Protein AF-A0A0F8ZSX1-F1 (afdb_monomer_lite)

Organism: NCBI:txid412755

pLDDT: mean 75.76, std 18.88, range [29.61, 97.62]

Foldseek 3Di:
DAFLVRADEDLVQCVVQVVVQQVAAFEFAPCVCVVPVDCLRRFWGWDDWDAAPVGDIDTDIDGDPPRPVNVVVVVCQVVQQQLWFKAFDFAQPDDDVRYRHHTNGRYIYTYSDHRHPVRRNVDHDDDPVLVVVVVVDRVPDDDPVVNVVSVVVVPDDDDDDDDDDDDDDDDDDPDDPVVVPPDDVVVVVVPPCVVVVVVVVVVVVVVVVVVVVVVVVVVVVVVVVVVVVVVVVVVVVVVVVVVVVVVVVVVVVVVPPDPPVQVVLQQFALADDDPFDRDTLVVLLVVLVVCCVVVLDHPVLSVVSNVCSSVSNQNVVPDPSSVSSRVSVVVVD

Secondary structure (DSSP, 8-state):
---TTS-EE-HHHHHHHHHHHHHH-EEEETTHHHHT--GGGEEEEEEEEEE-TTS-EEEEEEE-TT-HHHHHHHHHHHTT-TT-EEEEEEEEEEEETTEEEEEEEEEEEEESS-SSGGGTT---PPPHHHHHHHHHHHSS---HHHHHHHHHTTS---------------------GGGS-S--HHHHHHT--HHHHHHHHHHHHHHHHHHHHHHHHHHHHHHHHHHHHHHHHHHHHHHHHHHHHHHHHHHHHHHS----HHHHHHTS-S--STT-----HHHHHHHHHHHHHTTSS-HHHHHHHHHHHHTT-TTTS-SHHHHHHHHHHHHH-

Structure (mmCIF, N/CA/C/O backbone):
data_AF-A0A0F8ZSX1-F1
#
_entry.id   AF-A0A0F8ZSX1-F1
#
loop_
_atom_site.group_PDB
_atom_site.id
_atom_site.type_symbol
_atom_site.label_atom_id
_atom_site.label_alt_id
_atom_site.label_comp_id
_atom_site.label_asym_id
_atom_site.label_entity_id
_atom_site.label_seq_id
_atom_site.pdbx_PDB_ins_code
_atom_site.Cartn_x
_atom_site.Cartn_y
_atom_site.Cartn_z
_atom_site.occupancy
_atom_site.B_iso_or_equiv
_atom_site.auth_seq_id
_atom_site.auth_comp_id
_atom_site.auth_asym_id
_atom_site.auth_atom_id
_atom_site.pdbx_PDB_model_num
ATOM 1 N N . ILE A 1 1 ? 5.923 -12.464 16.507 1.00 54.94 1 ILE A N 1
ATOM 2 C CA . ILE A 1 1 ? 4.747 -13.327 16.721 1.00 54.94 1 ILE A CA 1
ATOM 3 C C . ILE A 1 1 ? 4.716 -14.250 15.523 1.00 54.94 1 ILE A C 1
ATOM 5 O O . ILE A 1 1 ? 4.782 -13.745 14.407 1.00 54.94 1 ILE A O 1
ATOM 9 N N . GLU A 1 2 ? 4.800 -15.544 15.792 1.00 63.72 2 GLU A N 1
ATOM 10 C CA . GLU A 1 2 ? 4.794 -16.618 14.798 1.00 63.72 2 GLU A CA 1
ATOM 11 C C . GLU A 1 2 ? 3.359 -16.799 14.289 1.00 63.72 2 GLU A C 1
ATOM 13 O O . GLU A 1 2 ? 2.412 -16.604 15.056 1.00 63.72 2 GLU A O 1
ATOM 18 N N . ASP A 1 3 ? 3.183 -17.067 13.000 1.00 72.38 3 ASP A N 1
ATOM 19 C CA . ASP A 1 3 ? 1.866 -17.360 12.442 1.00 72.38 3 ASP A CA 1
ATOM 20 C C . ASP A 1 3 ? 1.468 -18.830 12.672 1.00 72.38 3 ASP A C 1
ATOM 22 O O . ASP A 1 3 ? 2.234 -19.637 13.201 1.00 72.38 3 ASP A O 1
ATOM 26 N N . GLN A 1 4 ? 0.240 -19.182 12.293 1.00 71.25 4 GLN A N 1
ATOM 27 C CA . GLN A 1 4 ? -0.293 -20.542 12.413 1.00 71.25 4 GLN A CA 1
ATOM 28 C C . GLN A 1 4 ? 0.496 -21.594 11.609 1.00 71.25 4 GLN A C 1
ATOM 30 O O . GLN A 1 4 ? 0.332 -22.786 11.868 1.00 71.25 4 GLN A O 1
ATOM 35 N N . ASP A 1 5 ? 1.355 -21.178 10.671 1.00 73.81 5 ASP A N 1
ATOM 36 C CA . ASP A 1 5 ? 2.202 -22.057 9.858 1.00 73.81 5 ASP A CA 1
ATOM 37 C C . ASP A 1 5 ? 3.634 -22.181 10.420 1.00 73.81 5 ASP A C 1
ATOM 39 O O . ASP A 1 5 ? 4.490 -22.838 9.818 1.00 73.81 5 ASP A O 1
ATOM 43 N N . GLY A 1 6 ? 3.909 -21.579 11.583 1.00 76.62 6 GLY A N 1
ATOM 44 C CA . GLY A 1 6 ? 5.239 -21.567 12.186 1.00 76.62 6 GLY A CA 1
ATOM 45 C C . GLY A 1 6 ? 6.197 -20.568 11.526 1.00 76.62 6 GLY A C 1
ATOM 46 O O . GLY A 1 6 ? 7.418 -20.715 11.599 1.00 76.62 6 GLY A O 1
ATOM 47 N N . GLU A 1 7 ? 5.671 -19.585 10.790 1.00 79.56 7 GLU A N 1
ATOM 48 C CA . GLU A 1 7 ? 6.455 -18.618 10.031 1.00 79.56 7 GLU A CA 1
ATOM 49 C C . GLU A 1 7 ? 6.464 -17.247 10.720 1.00 79.56 7 GLU A C 1
ATOM 51 O O . GLU A 1 7 ? 5.520 -16.819 11.382 1.00 79.56 7 GLU A O 1
ATOM 56 N N . THR A 1 8 ? 7.564 -16.510 10.565 1.00 81.19 8 THR A N 1
ATOM 57 C CA . THR A 1 8 ? 7.658 -15.114 11.008 1.00 81.19 8 THR A CA 1
ATOM 58 C C . THR A 1 8 ? 8.059 -14.227 9.840 1.00 81.19 8 THR A C 1
ATOM 60 O O . THR A 1 8 ? 9.121 -14.408 9.235 1.00 81.19 8 THR A O 1
ATOM 63 N N . VAL A 1 9 ? 7.235 -13.222 9.541 1.00 82.00 9 VAL A N 1
ATOM 64 C CA . VAL A 1 9 ? 7.600 -12.163 8.594 1.00 82.00 9 VAL A CA 1
ATOM 65 C C . VAL A 1 9 ? 8.554 -11.187 9.271 1.00 82.00 9 VAL A C 1
ATOM 67 O O . VAL A 1 9 ? 8.216 -10.581 10.288 1.00 82.00 9 VAL A O 1
ATOM 70 N N . ASP A 1 10 ? 9.753 -11.018 8.709 1.00 85.12 10 ASP A N 1
ATOM 71 C CA . ASP A 1 10 ? 10.675 -9.992 9.189 1.00 85.12 10 ASP A CA 1
ATOM 72 C C . ASP A 1 10 ? 10.071 -8.606 8.905 1.00 85.12 10 ASP A C 1
ATOM 74 O O . ASP A 1 10 ? 9.714 -8.290 7.771 1.00 85.12 10 ASP A O 1
ATOM 78 N N . MET A 1 11 ? 10.015 -7.738 9.917 1.00 85.44 11 MET A N 1
ATOM 79 C CA . MET A 1 11 ? 9.499 -6.368 9.777 1.00 85.44 11 MET A CA 1
ATOM 80 C C . MET A 1 11 ? 10.200 -5.587 8.657 1.00 85.44 11 MET A C 1
ATOM 82 O O . MET A 1 11 ? 9.542 -4.954 7.839 1.00 85.44 11 MET A O 1
ATOM 86 N N . ALA A 1 12 ? 11.520 -5.740 8.530 1.00 87.12 12 ALA A N 1
ATOM 87 C CA . ALA A 1 12 ? 12.298 -5.134 7.450 1.00 87.12 12 ALA A CA 1
ATOM 88 C C . ALA A 1 12 ? 11.885 -5.616 6.041 1.00 87.12 12 ALA A C 1
ATOM 90 O O . ALA A 1 12 ? 12.222 -4.976 5.044 1.00 87.12 12 ALA A O 1
ATOM 91 N N . ALA A 1 13 ? 11.211 -6.767 5.925 1.00 88.75 13 ALA A N 1
ATOM 92 C CA . ALA A 1 13 ? 10.631 -7.229 4.667 1.00 88.75 13 ALA A CA 1
ATOM 93 C C . ALA A 1 13 ? 9.350 -6.454 4.331 1.00 88.75 13 ALA A C 1
ATOM 95 O O . ALA A 1 13 ? 9.167 -6.089 3.171 1.00 88.75 13 ALA A O 1
ATOM 96 N N . LEU A 1 14 ? 8.510 -6.172 5.335 1.00 90.06 14 LEU A N 1
ATOM 97 C CA . LEU A 1 14 ? 7.298 -5.362 5.185 1.00 90.06 14 LEU A CA 1
ATOM 98 C C . LEU A 1 14 ? 7.629 -3.891 4.940 1.00 90.06 14 LEU A C 1
ATOM 100 O O . LEU A 1 14 ? 7.052 -3.302 4.035 1.00 90.06 14 LEU A O 1
ATOM 104 N N . GLU A 1 15 ? 8.602 -3.324 5.656 1.00 91.31 15 GLU A N 1
ATOM 105 C CA . GLU A 1 15 ? 9.082 -1.949 5.438 1.00 91.31 15 GLU A CA 1
ATOM 106 C C . GLU A 1 15 ? 9.495 -1.718 3.984 1.00 91.31 15 GLU A C 1
ATOM 108 O O . GLU A 1 15 ? 9.077 -0.753 3.354 1.00 91.31 15 GLU A O 1
ATOM 113 N N . LYS A 1 16 ? 10.256 -2.653 3.404 1.00 92.50 16 LYS A N 1
ATOM 114 C CA . LYS A 1 16 ? 10.689 -2.572 2.000 1.00 92.50 16 LYS A CA 1
ATOM 115 C C . LYS A 1 16 ? 9.552 -2.745 0.996 1.00 92.50 16 LYS A C 1
ATOM 117 O O . LYS A 1 16 ? 9.717 -2.359 -0.156 1.00 92.50 16 LYS A O 1
ATOM 122 N N . ALA A 1 17 ? 8.452 -3.375 1.400 1.00 92.81 17 ALA A N 1
ATOM 123 C CA . ALA A 1 17 ? 7.283 -3.598 0.558 1.00 92.81 17 ALA A CA 1
ATOM 124 C C . ALA A 1 17 ? 6.182 -2.544 0.776 1.00 92.81 17 ALA A C 1
ATOM 126 O O . ALA A 1 17 ? 5.229 -2.512 0.001 1.00 92.81 17 ALA A O 1
ATOM 127 N N . ALA A 1 18 ? 6.309 -1.680 1.790 1.00 93.81 18 ALA A N 1
ATOM 128 C CA . ALA A 1 18 ? 5.275 -0.733 2.194 1.00 93.81 18 ALA A CA 1
ATOM 129 C C . ALA A 1 18 ? 4.915 0.256 1.077 1.00 93.81 18 ALA A C 1
ATOM 131 O O . ALA A 1 18 ? 3.734 0.454 0.813 1.00 93.81 18 ALA A O 1
ATOM 132 N N . ASP A 1 19 ? 5.906 0.802 0.365 1.00 93.25 19 ASP A N 1
ATOM 133 C CA . ASP A 1 19 ? 5.665 1.732 -0.750 1.00 93.25 19 ASP A CA 1
ATOM 134 C C . ASP A 1 19 ? 4.862 1.080 -1.883 1.00 93.25 19 ASP A C 1
ATOM 136 O O . ASP A 1 19 ? 3.979 1.699 -2.481 1.00 93.25 19 ASP A O 1
ATOM 140 N N . TYR A 1 20 ? 5.142 -0.194 -2.170 1.00 94.44 20 TYR A N 1
ATOM 141 C CA . TYR A 1 20 ? 4.389 -0.955 -3.163 1.00 94.44 20 TYR A CA 1
ATOM 142 C C . TYR A 1 20 ? 2.957 -1.205 -2.684 1.00 94.44 20 TYR A C 1
ATOM 144 O O . TYR A 1 20 ? 2.010 -0.939 -3.420 1.00 94.44 20 TYR A O 1
ATOM 152 N N . TYR A 1 21 ? 2.795 -1.641 -1.434 1.00 96.75 21 TYR A N 1
ATOM 153 C CA . TYR A 1 21 ? 1.486 -1.867 -0.830 1.00 96.75 21 TYR A CA 1
ATOM 154 C C . TYR A 1 21 ? 0.629 -0.593 -0.794 1.00 96.75 21 TYR A C 1
ATOM 156 O O . TYR A 1 21 ? -0.545 -0.633 -1.137 1.00 96.75 21 TYR A O 1
ATOM 164 N N . LEU A 1 22 ? 1.206 0.558 -0.448 1.00 95.44 22 LEU A N 1
ATOM 165 C CA . LEU A 1 22 ? 0.487 1.834 -0.421 1.00 95.44 22 LEU A CA 1
ATOM 166 C C . LEU A 1 22 ? 0.059 2.319 -1.811 1.00 95.44 22 LEU A C 1
ATOM 168 O O . LEU A 1 22 ? -0.922 3.046 -1.922 1.00 95.44 22 LEU A O 1
ATOM 172 N N . SER A 1 23 ? 0.785 1.940 -2.866 1.00 94.06 23 SER A N 1
ATOM 173 C CA . SER A 1 23 ? 0.503 2.386 -4.237 1.00 94.06 23 SER A CA 1
ATOM 174 C C . SER A 1 23 ? -0.335 1.406 -5.062 1.00 94.06 23 SER A C 1
ATOM 176 O O . SER A 1 23 ? -0.984 1.830 -6.014 1.00 94.06 23 SER A O 1
ATOM 178 N N . HIS A 1 24 ? -0.314 0.114 -4.729 1.00 95.00 24 HIS A N 1
ATOM 179 C CA . HIS A 1 24 ? -0.956 -0.949 -5.517 1.00 95.00 24 HIS A CA 1
ATOM 180 C C . HIS A 1 24 ? -1.826 -1.894 -4.685 1.00 95.00 24 HIS A C 1
ATOM 182 O O . HIS A 1 24 ? -2.532 -2.728 -5.252 1.00 95.00 24 HIS A O 1
ATOM 188 N N . GLY A 1 25 ? -1.730 -1.821 -3.360 1.00 95.75 25 GLY A N 1
ATOM 189 C CA . GLY A 1 25 ? -2.389 -2.750 -2.463 1.00 95.75 25 GLY A CA 1
ATOM 190 C C . GLY A 1 25 ? -3.812 -2.351 -2.107 1.00 95.75 25 GLY A C 1
ATOM 191 O O . GLY A 1 25 ? -4.263 -1.236 -2.360 1.00 95.75 25 GLY A O 1
ATOM 192 N N . ILE A 1 26 ? -4.526 -3.292 -1.494 1.00 97.31 26 ILE A N 1
ATOM 193 C CA . ILE A 1 26 ? -5.943 -3.143 -1.148 1.00 97.31 26 ILE A CA 1
ATOM 194 C C . ILE A 1 26 ? -6.267 -3.666 0.251 1.00 97.31 26 ILE A C 1
ATOM 196 O O . ILE A 1 26 ? -5.550 -4.493 0.820 1.00 97.31 26 ILE A O 1
ATOM 200 N N . LEU A 1 27 ? -7.406 -3.223 0.783 1.00 97.38 27 LEU A N 1
ATOM 201 C CA . LEU A 1 27 ? -8.056 -3.863 1.921 1.00 97.38 27 LEU A CA 1
ATOM 202 C C . LEU A 1 27 ? -9.082 -4.875 1.420 1.00 97.38 27 LEU A C 1
ATOM 204 O O . LEU A 1 27 ? -9.972 -4.537 0.631 1.00 97.38 27 LEU A O 1
ATOM 208 N N . SER A 1 28 ? -8.986 -6.113 1.899 1.00 97.25 28 SER A N 1
ATOM 209 C CA . SER A 1 28 ? -9.862 -7.202 1.470 1.00 97.25 28 SER A CA 1
ATOM 210 C C . SER A 1 28 ? -10.667 -7.810 2.621 1.00 97.25 28 SER A C 1
ATOM 212 O O . SER A 1 28 ? -10.325 -7.686 3.796 1.00 97.25 28 SER A O 1
ATOM 214 N N . TRP A 1 29 ? -11.781 -8.460 2.293 1.00 96.19 29 TRP A N 1
ATOM 215 C CA . TRP A 1 29 ? -12.504 -9.334 3.209 1.00 96.19 29 TRP A CA 1
ATOM 216 C C . TRP A 1 29 ? -12.016 -10.772 3.023 1.00 96.19 29 TRP A C 1
ATOM 218 O O . TRP A 1 29 ? -12.231 -11.373 1.967 1.00 96.19 29 TRP A O 1
ATOM 228 N N . ASP A 1 30 ? -11.373 -11.318 4.058 1.00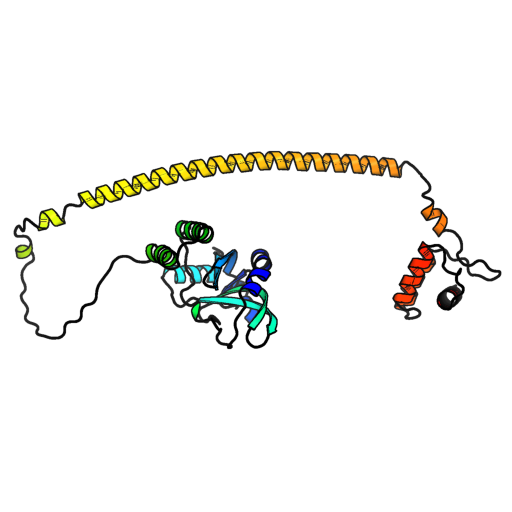 94.38 30 ASP A N 1
ATOM 229 C CA . ASP A 1 30 ? -10.987 -12.735 4.157 1.00 94.38 30 ASP A CA 1
ATOM 230 C C . ASP A 1 30 ? -10.197 -13.286 2.949 1.00 94.38 30 ASP A C 1
ATOM 232 O O . ASP A 1 30 ? -10.362 -14.445 2.565 1.00 94.38 30 ASP A O 1
ATOM 236 N N . HIS A 1 31 ? -9.379 -12.443 2.300 1.00 94.62 31 HIS A N 1
ATOM 237 C CA . HIS A 1 31 ? -8.610 -12.774 1.085 1.00 94.62 31 HIS A CA 1
ATOM 238 C C . HIS A 1 31 ? -9.463 -13.322 -0.076 1.00 94.62 31 HIS A C 1
ATOM 240 O O . HIS A 1 31 ? -8.942 -13.901 -1.034 1.00 94.62 31 HIS A O 1
ATOM 246 N N . LYS A 1 32 ? -10.796 -13.175 -0.016 1.00 93.25 32 LYS A N 1
ATOM 247 C CA . LYS A 1 32 ? -11.717 -13.864 -0.932 1.00 93.25 32 LYS A CA 1
ATOM 248 C C . LYS A 1 32 ? -11.473 -13.464 -2.375 1.00 93.25 32 LYS A C 1
ATOM 250 O O . LYS A 1 32 ? -11.401 -14.336 -3.228 1.00 93.25 32 LYS A O 1
ATOM 255 N N . HIS A 1 33 ? -11.186 -12.192 -2.633 1.00 92.19 33 HIS A N 1
ATOM 256 C CA . HIS A 1 33 ? -10.893 -11.725 -3.986 1.00 92.19 33 HIS A CA 1
ATOM 257 C C . HIS A 1 33 ? -9.773 -12.525 -4.684 1.00 92.19 33 HIS A C 1
ATOM 259 O O . HIS A 1 33 ? -9.804 -12.640 -5.902 1.00 92.19 33 HIS A O 1
ATOM 265 N N . LYS A 1 34 ? -8.837 -13.143 -3.944 1.00 90.69 34 LYS A N 1
ATOM 266 C CA . LYS A 1 34 ? -7.840 -14.070 -4.507 1.00 90.69 34 LYS A CA 1
ATOM 267 C C . LYS A 1 34 ? -8.298 -15.524 -4.526 1.00 90.69 34 LYS A C 1
ATOM 269 O O . LYS A 1 34 ? -7.984 -16.248 -5.463 1.00 90.69 34 LYS A O 1
ATOM 274 N N . GLN A 1 35 ? -9.027 -15.969 -3.502 1.00 88.62 35 GLN A N 1
ATOM 275 C CA . GLN A 1 35 ? -9.465 -17.365 -3.375 1.00 88.62 35 GLN A CA 1
ATOM 276 C C . GLN A 1 35 ? -10.543 -17.753 -4.393 1.00 88.62 35 GLN A C 1
ATOM 278 O O . GLN A 1 35 ? -10.534 -18.871 -4.901 1.00 88.62 35 GLN A O 1
ATOM 283 N N . ASN A 1 36 ? -11.494 -16.858 -4.662 1.00 93.12 36 ASN A N 1
ATOM 284 C CA . ASN A 1 36 ? -12.640 -17.124 -5.532 1.00 93.12 36 ASN A CA 1
ATOM 285 C C . ASN A 1 36 ? -12.852 -16.050 -6.611 1.00 93.12 36 ASN A C 1
ATOM 287 O O . ASN A 1 36 ? -13.906 -16.041 -7.243 1.00 93.12 36 ASN A O 1
ATOM 291 N N . ASN A 1 37 ? -11.862 -15.176 -6.839 1.00 91.00 37 ASN A N 1
ATOM 292 C CA . ASN A 1 37 ? -11.927 -14.090 -7.822 1.00 91.00 37 ASN A CA 1
ATOM 293 C C . ASN A 1 37 ? -13.152 -13.173 -7.629 1.00 91.00 37 ASN A C 1
ATOM 295 O O . ASN A 1 37 ? -13.777 -12.742 -8.595 1.00 91.00 37 ASN A O 1
ATOM 299 N N . ASP A 1 38 ? -13.526 -12.931 -6.370 1.00 93.06 38 ASP A N 1
ATOM 300 C CA . ASP A 1 38 ? -14.683 -12.128 -5.971 1.00 93.06 38 ASP A CA 1
ATOM 301 C C . ASP A 1 38 ? -14.281 -10.660 -5.733 1.00 93.06 38 ASP A C 1
ATOM 303 O O . ASP A 1 38 ? -13.770 -10.331 -4.653 1.00 93.06 38 ASP A O 1
ATOM 307 N N . PRO A 1 39 ? -14.512 -9.757 -6.705 1.00 93.12 39 PRO A N 1
ATOM 308 C CA . PRO A 1 39 ? -14.107 -8.360 -6.593 1.00 93.12 39 PRO A CA 1
ATOM 309 C C . PRO A 1 39 ? -14.877 -7.604 -5.506 1.00 93.12 39 PRO A C 1
ATOM 311 O O . PRO A 1 39 ? -14.371 -6.615 -4.985 1.00 93.12 39 PRO A O 1
ATOM 314 N N . GLU A 1 40 ? -16.064 -8.064 -5.092 1.00 94.94 40 GLU A N 1
ATOM 315 C CA . GLU A 1 40 ? -16.808 -7.412 -4.007 1.00 94.94 40 GLU A CA 1
ATOM 316 C C . GLU A 1 40 ? -16.101 -7.571 -2.658 1.00 94.94 40 GLU A C 1
ATOM 318 O O . GLU A 1 40 ? -16.364 -6.825 -1.716 1.00 94.94 40 GLU A O 1
ATOM 323 N N . SER A 1 41 ? -15.206 -8.553 -2.543 1.00 96.81 41 SER A N 1
ATOM 324 C CA . SER A 1 41 ? -14.366 -8.736 -1.362 1.00 96.81 41 SER A CA 1
ATOM 325 C C . SER A 1 41 ? -13.198 -7.752 -1.296 1.00 96.81 41 SER A C 1
ATOM 327 O O . SER A 1 41 ? -12.459 -7.783 -0.318 1.00 96.81 41 SER A O 1
ATOM 329 N N . ILE A 1 42 ? -13.030 -6.873 -2.285 1.00 97.44 42 ILE A N 1
ATOM 330 C CA . ILE A 1 42 ? -12.169 -5.694 -2.185 1.00 97.44 42 ILE A CA 1
ATOM 331 C C . ILE A 1 42 ? -12.999 -4.595 -1.520 1.00 97.44 42 ILE A C 1
ATOM 333 O O . ILE A 1 42 ? -13.941 -4.058 -2.105 1.00 97.44 42 ILE A O 1
ATOM 337 N N . ILE A 1 43 ? -12.698 -4.310 -0.257 1.00 97.62 43 ILE A N 1
ATOM 338 C CA . ILE A 1 43 ? -13.556 -3.499 0.616 1.00 97.62 43 ILE A CA 1
ATOM 339 C C . ILE A 1 43 ? -13.001 -2.102 0.884 1.00 97.62 43 ILE A C 1
ATOM 341 O O . ILE A 1 43 ? -13.706 -1.289 1.479 1.00 97.62 43 ILE A O 1
ATOM 345 N N . GLY A 1 44 ? -11.776 -1.810 0.450 1.00 97.06 44 GLY A N 1
ATOM 346 C CA . GLY A 1 44 ? -11.151 -0.513 0.657 1.00 97.06 44 GLY A CA 1
ATOM 347 C C . GLY A 1 44 ? -9.707 -0.453 0.179 1.00 97.06 44 GLY A C 1
ATOM 348 O O . GLY A 1 44 ? -9.209 -1.389 -0.447 1.00 97.06 44 GLY A O 1
ATOM 349 N N . GLU A 1 45 ? -9.025 0.630 0.534 1.00 96.06 45 GLU A N 1
ATOM 350 C CA . GLU A 1 45 ? -7.633 0.881 0.152 1.00 96.06 45 GLU A CA 1
ATOM 351 C C . GLU A 1 45 ? -6.813 1.360 1.358 1.00 96.06 45 GLU A C 1
ATOM 353 O O . GLU A 1 45 ? -7.347 2.031 2.257 1.00 96.06 45 GLU A O 1
ATOM 358 N N . PRO A 1 46 ? -5.514 1.021 1.406 1.00 95.62 46 PRO A N 1
ATOM 359 C CA . PRO A 1 46 ? -4.615 1.560 2.409 1.00 95.62 46 PRO A CA 1
ATOM 360 C C . PRO A 1 46 ? -4.353 3.052 2.167 1.00 95.62 46 PRO A C 1
ATOM 362 O O . PRO A 1 46 ? -4.358 3.544 1.045 1.00 95.62 46 PRO A O 1
ATOM 365 N N . LEU A 1 47 ? -4.113 3.778 3.252 1.00 90.62 47 LEU A N 1
ATOM 366 C CA . LEU A 1 47 ? -3.739 5.194 3.255 1.00 90.62 47 LEU A CA 1
ATOM 367 C C . LEU A 1 47 ? -2.345 5.399 3.829 1.00 90.62 47 LEU A C 1
ATOM 369 O O . LEU A 1 47 ? -1.618 6.281 3.386 1.00 90.62 47 LEU A O 1
ATOM 373 N N . GLU A 1 48 ? -1.995 4.625 4.854 1.00 88.94 48 GLU A N 1
ATOM 374 C CA . GLU A 1 48 ? -0.746 4.799 5.581 1.00 88.94 48 GLU A CA 1
ATOM 375 C C . GLU A 1 48 ? -0.322 3.480 6.224 1.00 88.94 48 GLU A C 1
ATOM 377 O O . GLU A 1 48 ? -1.159 2.716 6.715 1.00 88.94 48 GLU A O 1
ATOM 382 N N . VAL A 1 49 ? 0.985 3.232 6.242 1.00 89.62 49 VAL A N 1
ATOM 383 C CA . VAL A 1 49 ? 1.600 2.142 6.996 1.00 89.62 49 VAL A CA 1
ATOM 384 C C . VAL A 1 49 ? 2.599 2.739 7.966 1.00 89.62 49 VAL A C 1
ATOM 386 O O . VAL A 1 49 ? 3.417 3.575 7.591 1.00 89.62 49 VAL A O 1
ATOM 389 N N . LYS A 1 50 ? 2.555 2.265 9.207 1.00 87.12 50 LYS A N 1
ATOM 390 C CA . LYS A 1 50 ? 3.482 2.661 10.253 1.00 87.12 50 LYS A CA 1
ATOM 391 C C . LYS A 1 50 ? 4.074 1.441 10.936 1.00 87.12 50 LYS A C 1
ATOM 393 O O . LYS A 1 50 ? 3.363 0.498 11.276 1.00 87.12 50 LYS A O 1
ATOM 398 N N . PHE A 1 51 ? 5.373 1.502 11.176 1.00 85.88 51 PHE A N 1
ATOM 399 C CA . PHE A 1 51 ? 6.112 0.514 11.947 1.00 85.88 51 PHE A CA 1
ATOM 400 C C . PHE A 1 51 ? 6.427 1.115 13.313 1.00 85.88 51 PHE A C 1
ATOM 402 O O . PHE A 1 51 ? 6.807 2.282 13.404 1.00 85.88 51 PHE A O 1
ATOM 409 N N . THR A 1 52 ? 6.184 0.356 14.373 1.00 79.69 52 THR A N 1
ATOM 410 C CA . THR A 1 52 ? 6.361 0.807 15.757 1.00 79.69 52 THR A CA 1
ATOM 411 C C . THR A 1 52 ? 7.559 0.119 16.405 1.00 79.69 52 THR A C 1
ATOM 413 O O . THR A 1 52 ? 7.940 -0.990 16.022 1.00 79.69 52 THR A O 1
ATOM 416 N N . ASP A 1 53 ? 8.126 0.752 17.433 1.00 75.31 53 ASP A N 1
ATOM 417 C CA . ASP A 1 53 ? 9.308 0.244 18.144 1.00 75.31 53 ASP A CA 1
ATOM 418 C C . ASP A 1 53 ? 9.071 -1.126 18.806 1.00 75.31 53 ASP A C 1
ATOM 420 O O . ASP A 1 53 ? 9.987 -1.942 18.926 1.00 75.31 53 ASP A O 1
ATOM 424 N N . ASP A 1 54 ? 7.821 -1.431 19.172 1.00 77.69 54 ASP A N 1
ATOM 425 C CA . ASP A 1 54 ? 7.392 -2.727 19.713 1.00 77.69 54 ASP A CA 1
ATOM 426 C C . ASP A 1 54 ? 7.171 -3.803 18.634 1.00 77.69 54 ASP A C 1
ATOM 428 O O . ASP A 1 54 ? 6.569 -4.848 18.888 1.00 77.69 54 ASP A O 1
ATOM 432 N N . LYS A 1 55 ? 7.703 -3.576 17.429 1.00 79.62 55 LYS A N 1
ATOM 433 C CA . LYS A 1 55 ? 7.639 -4.482 16.281 1.00 79.62 55 LYS A CA 1
ATOM 434 C C . LYS A 1 55 ? 6.210 -4.793 15.824 1.00 79.62 55 LYS A C 1
ATOM 436 O O . LYS A 1 55 ? 5.949 -5.901 15.345 1.00 79.62 55 LYS A O 1
ATOM 441 N N . LYS A 1 56 ? 5.301 -3.818 15.899 1.00 81.88 56 LYS A N 1
ATOM 442 C CA . LYS A 1 56 ? 3.984 -3.902 15.254 1.00 81.88 56 LYS A CA 1
ATOM 443 C C . LYS A 1 56 ? 3.972 -3.146 13.931 1.00 81.88 56 LYS A C 1
ATOM 445 O O . LYS A 1 56 ? 4.751 -2.228 13.679 1.00 81.88 56 LYS A O 1
ATOM 450 N N . THR A 1 57 ? 3.067 -3.568 13.062 1.00 87.50 57 THR A N 1
ATOM 451 C CA . THR A 1 57 ? 2.774 -2.896 11.800 1.00 87.50 57 THR A CA 1
ATOM 452 C C . THR A 1 57 ? 1.334 -2.430 11.860 1.00 87.50 57 THR A C 1
ATOM 454 O O . THR A 1 57 ? 0.421 -3.236 12.019 1.00 87.50 57 THR A O 1
ATOM 457 N N . LEU A 1 58 ? 1.142 -1.121 11.777 1.00 88.31 58 LEU A N 1
ATOM 458 C CA . LEU A 1 58 ? -0.160 -0.479 11.790 1.00 88.31 58 LEU A CA 1
ATOM 459 C C . LEU A 1 58 ? -0.498 -0.058 10.367 1.00 88.31 58 LEU A C 1
ATOM 461 O O . LEU A 1 58 ? 0.303 0.597 9.702 1.00 88.31 58 LEU A O 1
ATOM 465 N N . VAL A 1 59 ? -1.691 -0.423 9.914 1.00 90.88 59 VAL A N 1
ATOM 466 C CA . VAL A 1 59 ? -2.198 -0.050 8.595 1.00 90.88 59 VAL A CA 1
ATOM 467 C C . VAL A 1 59 ? -3.452 0.770 8.790 1.00 90.88 59 VAL A C 1
ATOM 469 O O . VAL A 1 59 ? -4.436 0.298 9.356 1.00 90.88 59 VAL A O 1
ATOM 472 N N . LYS A 1 60 ? -3.421 2.002 8.297 1.00 89.19 60 LYS A N 1
ATOM 473 C CA . LYS A 1 60 ? -4.610 2.825 8.153 1.00 89.19 60 LYS A CA 1
ATOM 474 C C . LYS A 1 60 ? -5.120 2.676 6.736 1.00 89.19 60 LYS A C 1
ATOM 476 O O . LYS A 1 60 ? -4.345 2.721 5.786 1.00 89.19 60 LYS A O 1
ATOM 481 N N . GLY A 1 61 ? -6.430 2.579 6.594 1.00 91.81 61 GLY A N 1
ATOM 482 C CA . GLY A 1 61 ? -7.084 2.648 5.301 1.00 91.81 61 GLY A CA 1
ATOM 483 C C . GLY A 1 61 ? -8.495 3.187 5.427 1.00 91.81 61 GLY A C 1
ATOM 484 O O . GLY A 1 61 ? -8.935 3.580 6.510 1.00 91.81 61 GLY A O 1
ATOM 485 N N . TRP A 1 62 ? -9.190 3.218 4.303 1.00 92.44 62 TRP A N 1
ATOM 486 C CA . TRP A 1 62 ? -10.588 3.613 4.223 1.00 92.44 62 TRP A CA 1
ATOM 487 C C . TRP A 1 62 ? -11.391 2.509 3.551 1.00 92.44 62 TRP A C 1
ATOM 489 O O . TRP A 1 62 ? -10.860 1.746 2.748 1.00 92.44 62 TRP A O 1
ATOM 499 N N . LEU A 1 63 ? -12.669 2.413 3.908 1.00 94.62 63 LEU A N 1
ATOM 500 C CA . LEU A 1 63 ? -13.585 1.418 3.365 1.00 94.62 63 LEU A CA 1
ATOM 501 C C . LEU A 1 63 ? -14.525 2.058 2.338 1.00 94.62 63 LEU A C 1
ATOM 503 O O . LEU A 1 63 ? -14.997 3.181 2.533 1.00 94.62 63 LEU A O 1
ATOM 507 N N . TYR A 1 64 ? -14.840 1.334 1.263 1.00 94.75 64 TYR A N 1
ATOM 508 C CA . TYR A 1 64 ? -15.742 1.816 0.220 1.00 94.75 64 TYR A CA 1
ATOM 509 C C . TYR A 1 64 ? -17.176 1.942 0.741 1.00 94.75 64 TYR A C 1
ATOM 511 O O . TYR A 1 64 ? -17.830 0.952 1.072 1.00 94.75 64 TYR A O 1
ATOM 519 N N . GLN A 1 65 ? -17.711 3.163 0.727 1.00 91.81 65 GLN A N 1
ATOM 520 C CA . GLN A 1 65 ? -19.035 3.477 1.274 1.00 91.81 65 GLN A CA 1
ATOM 521 C C . GLN A 1 65 ? -20.182 2.698 0.609 1.00 91.81 65 GLN A C 1
ATOM 523 O O . GLN A 1 65 ? -21.186 2.396 1.255 1.00 91.81 65 GLN A O 1
ATOM 528 N N . HIS A 1 66 ? -20.050 2.367 -0.677 1.00 93.31 66 HIS A N 1
ATOM 529 C CA . HIS A 1 66 ? -21.092 1.687 -1.448 1.00 93.31 66 HIS A CA 1
ATOM 530 C C . HIS A 1 66 ? -20.910 0.167 -1.541 1.00 93.31 66 HIS A C 1
ATOM 532 O O . HIS A 1 66 ? -21.773 -0.495 -2.106 1.00 93.31 66 HIS A O 1
ATOM 538 N N . ASN A 1 67 ? -19.856 -0.399 -0.946 1.00 95.62 67 ASN A N 1
ATOM 539 C CA . ASN A 1 67 ? -19.635 -1.843 -0.912 1.00 95.62 67 ASN A CA 1
ATOM 540 C C . ASN A 1 67 ? -20.373 -2.471 0.288 1.00 95.62 67 ASN A C 1
ATOM 542 O O . ASN A 1 67 ? -20.169 -2.082 1.438 1.00 95.62 67 ASN A O 1
ATOM 546 N N . ASP A 1 68 ? -21.234 -3.460 0.045 1.00 96.50 68 ASP A N 1
ATOM 547 C CA . ASP A 1 68 ? -22.066 -4.052 1.100 1.00 96.50 68 ASP A CA 1
ATOM 548 C C . ASP A 1 68 ? -21.279 -4.887 2.117 1.00 96.50 68 ASP A C 1
ATOM 550 O O . ASP A 1 68 ? -21.642 -4.917 3.297 1.00 96.50 68 ASP A O 1
ATOM 554 N N . LYS A 1 69 ? -20.179 -5.531 1.711 1.00 95.75 69 LYS A N 1
ATOM 555 C CA . LYS A 1 69 ? -19.277 -6.223 2.645 1.00 95.75 69 LYS A CA 1
ATOM 556 C C . LYS A 1 69 ? -18.535 -5.213 3.511 1.00 95.75 69 LYS A C 1
ATOM 558 O O . LYS A 1 69 ? -18.480 -5.393 4.724 1.00 95.75 69 LYS A O 1
ATOM 563 N N . ALA A 1 70 ? -18.062 -4.121 2.915 1.00 96.12 70 ALA A N 1
ATOM 564 C CA . ALA A 1 70 ? -17.419 -3.029 3.635 1.00 96.12 70 ALA A CA 1
ATOM 565 C C . ALA A 1 70 ? -18.347 -2.425 4.706 1.00 96.12 70 ALA A C 1
ATOM 567 O O . ALA A 1 70 ? -17.938 -2.275 5.856 1.00 96.12 70 ALA A O 1
ATOM 568 N N . LYS A 1 71 ? -19.625 -2.180 4.378 1.00 95.62 71 LYS A N 1
ATOM 569 C CA . LYS A 1 71 ? -20.640 -1.719 5.348 1.00 95.62 71 LYS A CA 1
ATOM 570 C C . LYS A 1 71 ? -20.846 -2.708 6.497 1.00 95.62 71 LYS A C 1
ATOM 572 O O . LYS A 1 71 ? -20.946 -2.298 7.649 1.00 95.62 71 LYS A O 1
ATOM 577 N N . LYS A 1 72 ? -20.914 -4.012 6.204 1.00 95.06 72 LYS A N 1
ATOM 578 C CA . LYS A 1 72 ? -21.063 -5.055 7.235 1.00 95.06 72 LYS A CA 1
ATOM 579 C C . LYS A 1 72 ? -19.845 -5.111 8.155 1.00 95.06 72 LYS A C 1
ATOM 581 O O . LYS A 1 72 ? -20.014 -5.153 9.368 1.00 95.06 72 LYS A O 1
ATOM 586 N N . VAL A 1 73 ? -18.637 -5.056 7.590 1.00 94.12 73 VAL A N 1
ATOM 587 C CA . VAL A 1 73 ? -17.385 -4.987 8.358 1.00 94.12 73 VAL A CA 1
ATOM 588 C C . VAL A 1 73 ? -17.373 -3.745 9.247 1.00 94.12 73 VAL A C 1
ATOM 590 O O . VAL A 1 73 ? -17.143 -3.864 10.446 1.00 94.12 73 VAL A O 1
ATOM 593 N N . TRP A 1 74 ? -17.704 -2.577 8.693 1.00 92.50 74 TRP A N 1
ATOM 594 C CA . TRP A 1 74 ? -17.801 -1.326 9.443 1.00 92.50 74 TRP A CA 1
ATOM 595 C C . TRP A 1 74 ? -18.769 -1.425 10.627 1.00 92.50 74 TRP A C 1
ATOM 597 O O . TRP A 1 74 ? -18.421 -1.054 11.746 1.00 92.50 74 TRP A O 1
ATOM 607 N N . ASN A 1 75 ? -19.966 -1.970 10.400 1.00 92.69 75 ASN A N 1
ATOM 608 C CA . ASN A 1 75 ? -20.961 -2.148 11.454 1.00 92.69 75 ASN A CA 1
ATOM 609 C C . ASN A 1 75 ? -20.469 -3.100 12.549 1.00 92.69 75 ASN A C 1
ATOM 611 O O . ASN A 1 75 ? -20.633 -2.790 13.722 1.00 92.69 75 ASN A O 1
ATOM 615 N N . ASN A 1 76 ? -19.810 -4.204 12.184 1.00 92.19 76 ASN A N 1
ATOM 616 C CA . ASN A 1 76 ? -19.237 -5.130 13.161 1.00 92.19 76 ASN A CA 1
ATOM 617 C C . ASN A 1 76 ? -18.167 -4.452 14.028 1.00 92.19 76 ASN A C 1
ATOM 619 O O . ASN A 1 76 ? -18.197 -4.592 15.247 1.00 92.19 76 ASN A O 1
ATOM 623 N N . ILE A 1 77 ? -17.253 -3.686 13.422 1.00 90.50 77 ILE A N 1
ATOM 624 C CA . ILE A 1 77 ? -16.222 -2.946 14.167 1.00 90.50 77 ILE A CA 1
ATOM 625 C C . ILE A 1 77 ? -16.881 -1.929 15.107 1.00 90.50 77 ILE A C 1
ATOM 627 O O . ILE A 1 77 ? -16.516 -1.841 16.276 1.00 90.50 77 ILE A O 1
ATOM 631 N N . ARG A 1 78 ? -17.895 -1.195 14.630 1.00 87.00 78 ARG A N 1
ATOM 632 C CA . ARG A 1 78 ? -18.650 -0.231 15.446 1.00 87.00 78 ARG A CA 1
ATOM 633 C C . ARG A 1 78 ? -19.388 -0.881 16.616 1.00 87.00 78 ARG A C 1
ATOM 635 O O . ARG A 1 78 ? -19.560 -0.236 17.643 1.00 87.00 78 ARG A O 1
ATOM 642 N N . SER A 1 79 ? -19.806 -2.131 16.468 1.00 87.38 79 SER A N 1
ATOM 643 C CA . SER A 1 79 ? -20.411 -2.926 17.538 1.00 87.38 79 SER A CA 1
ATOM 644 C C . SER A 1 79 ? -19.393 -3.528 18.517 1.00 87.38 79 SER A C 1
ATOM 646 O O . SER A 1 79 ? -19.805 -4.282 19.390 1.00 87.38 79 SER A O 1
ATOM 648 N N . GLY A 1 80 ? -18.094 -3.230 18.385 1.00 82.62 80 GLY A N 1
ATOM 649 C CA . GLY A 1 80 ? -17.055 -3.744 19.283 1.00 82.62 80 GLY A CA 1
ATOM 650 C C . GLY A 1 80 ? -16.613 -5.175 18.966 1.00 82.62 80 GLY A C 1
ATOM 651 O O . GLY A 1 80 ? -16.287 -5.935 19.869 1.00 82.62 80 GLY A O 1
ATOM 652 N N . ALA A 1 81 ? -16.635 -5.594 17.696 1.00 84.94 81 ALA A N 1
ATOM 653 C CA . ALA A 1 81 ? -16.243 -6.954 17.328 1.00 84.94 81 ALA A CA 1
ATOM 654 C C . ALA A 1 81 ? -14.748 -7.238 17.583 1.00 84.94 81 ALA A C 1
ATOM 656 O O . ALA A 1 81 ? -13.891 -6.896 16.772 1.00 84.94 81 ALA A O 1
ATOM 657 N N . GLU A 1 82 ? -14.452 -7.989 18.641 1.00 86.12 82 GLU A N 1
ATOM 658 C CA . GLU A 1 82 ? -13.089 -8.436 18.981 1.00 86.12 82 GLU A CA 1
ATOM 659 C C . GLU A 1 82 ? -12.601 -9.619 18.131 1.00 86.12 82 GLU A C 1
ATOM 661 O O . GLU A 1 82 ? -11.418 -9.937 18.077 1.00 86.12 82 GLU A O 1
ATOM 666 N N . ARG A 1 83 ? -13.512 -10.295 17.425 1.00 90.44 83 ARG A N 1
ATOM 667 C CA . ARG A 1 83 ? -13.191 -11.472 16.598 1.00 90.44 83 ARG A CA 1
ATOM 668 C C . ARG A 1 83 ? -12.736 -11.135 15.183 1.00 90.44 83 ARG A C 1
ATOM 670 O O . ARG A 1 83 ? -12.606 -12.036 14.359 1.00 90.44 83 ARG A O 1
ATOM 677 N N . LEU A 1 84 ? -12.534 -9.857 14.879 1.00 92.00 84 LEU A N 1
ATOM 678 C CA . LEU A 1 84 ? -11.939 -9.426 13.622 1.00 92.00 84 LEU A CA 1
ATOM 679 C C . LEU A 1 84 ? -10.459 -9.140 13.846 1.00 92.00 84 LEU A C 1
ATOM 681 O O . LEU A 1 84 ? -10.090 -8.344 14.704 1.00 92.00 84 LEU A O 1
ATOM 685 N N . GLY A 1 85 ? -9.625 -9.803 13.058 1.00 92.62 85 GLY A N 1
ATOM 686 C CA . GLY A 1 85 ? -8.195 -9.567 12.991 1.00 92.62 85 GLY A CA 1
ATOM 687 C C . GLY A 1 85 ? -7.748 -9.152 11.600 1.00 92.62 85 GLY A C 1
ATOM 688 O O . GLY A 1 85 ? -8.558 -8.934 10.690 1.00 92.62 85 GLY A O 1
ATOM 689 N N . SER A 1 86 ? -6.433 -9.047 11.448 1.00 92.31 86 SER A N 1
ATOM 690 C CA . SER A 1 86 ? -5.796 -8.653 10.197 1.00 92.31 86 SER A CA 1
ATOM 691 C C . SER A 1 86 ? -4.871 -9.752 9.692 1.00 92.31 86 SER A C 1
ATOM 693 O O . SER A 1 86 ? -4.181 -10.429 10.449 1.00 92.31 86 SER A O 1
ATOM 695 N N . SER A 1 87 ? -4.852 -9.957 8.383 1.00 92.88 87 SER A N 1
ATOM 696 C CA . SER A 1 87 ? -3.959 -10.924 7.759 1.00 92.88 87 SER A CA 1
ATOM 697 C C . SER A 1 87 ? -3.287 -10.290 6.558 1.00 92.88 87 SER A C 1
ATOM 699 O O . SER A 1 87 ? -3.949 -9.835 5.630 1.00 92.88 87 SER A O 1
ATOM 701 N N . ILE A 1 88 ? -1.958 -10.269 6.587 1.00 91.75 88 ILE A N 1
ATOM 702 C CA . ILE A 1 88 ? -1.144 -9.821 5.461 1.00 91.75 88 ILE A CA 1
ATOM 703 C C . ILE A 1 88 ? -1.282 -10.853 4.347 1.00 91.75 88 ILE A C 1
ATOM 705 O O . ILE A 1 88 ? -1.119 -12.051 4.591 1.00 91.75 88 ILE A O 1
ATOM 709 N N . GLY A 1 89 ? -1.594 -10.388 3.144 1.00 90.19 89 GLY A N 1
ATOM 710 C CA . GLY A 1 89 ? -1.572 -11.216 1.950 1.00 90.19 89 GLY A CA 1
ATOM 711 C C . GLY A 1 89 ? -0.538 -10.723 0.945 1.00 90.19 89 GLY A C 1
ATOM 712 O O . GLY A 1 89 ? 0.068 -9.656 1.091 1.00 90.19 89 GLY A O 1
ATOM 713 N N . GLY A 1 90 ? -0.308 -11.571 -0.052 1.00 89.19 90 GLY A N 1
ATOM 714 C CA . GLY A 1 90 ? 0.686 -11.358 -1.092 1.00 89.19 90 GLY A CA 1
ATOM 715 C C . GLY A 1 90 ? 1.559 -12.578 -1.319 1.00 89.19 90 GLY A C 1
ATOM 716 O O . GLY A 1 90 ? 1.148 -13.710 -1.065 1.00 89.19 90 GLY A O 1
ATOM 717 N N . GLY A 1 91 ? 2.752 -12.346 -1.860 1.00 87.75 91 GLY A N 1
ATOM 718 C CA . GLY A 1 91 ? 3.664 -13.401 -2.294 1.00 87.75 91 GLY A CA 1
ATOM 719 C C . GLY A 1 91 ? 4.950 -13.432 -1.480 1.00 87.75 91 GLY A C 1
ATOM 720 O O . GLY A 1 91 ? 5.574 -12.400 -1.244 1.00 87.75 91 GLY A O 1
ATOM 721 N N . ILE A 1 92 ? 5.412 -14.624 -1.107 1.00 88.19 92 ILE A N 1
ATOM 722 C CA . ILE A 1 92 ? 6.737 -14.797 -0.503 1.00 88.19 92 ILE A CA 1
ATOM 723 C C . ILE A 1 92 ? 7.783 -14.847 -1.621 1.00 88.19 92 ILE A C 1
ATOM 725 O O . ILE A 1 92 ? 7.780 -15.755 -2.447 1.00 88.19 92 ILE A O 1
ATOM 729 N N . LEU A 1 93 ? 8.709 -13.883 -1.635 1.00 86.31 93 LEU A N 1
ATOM 730 C CA . LEU A 1 93 ? 9.808 -13.836 -2.611 1.00 86.31 93 LEU A CA 1
ATOM 731 C C . LEU A 1 93 ? 11.061 -14.552 -2.111 1.00 86.31 93 LEU A C 1
ATOM 733 O O . LEU A 1 93 ? 11.840 -15.087 -2.898 1.00 86.31 93 LEU A O 1
ATOM 737 N N . ARG A 1 94 ? 11.312 -14.509 -0.798 1.00 86.19 94 ARG A N 1
ATOM 738 C CA . ARG A 1 94 ? 12.462 -15.183 -0.192 1.00 86.19 94 ARG A CA 1
ATOM 739 C C . ARG A 1 94 ? 12.165 -15.591 1.241 1.00 86.19 94 ARG A C 1
ATOM 741 O O . ARG A 1 94 ? 11.935 -14.733 2.095 1.00 86.19 94 ARG A O 1
ATOM 748 N N . LYS A 1 95 ? 12.303 -16.887 1.502 1.00 86.69 95 LYS A N 1
ATOM 749 C CA . LYS A 1 95 ? 12.241 -17.499 2.829 1.00 86.69 95 LYS A CA 1
ATOM 750 C C . LYS A 1 95 ? 13.625 -18.018 3.230 1.00 86.69 95 LYS A C 1
ATOM 752 O O . LYS A 1 95 ? 14.398 -18.451 2.374 1.00 86.69 95 LYS A O 1
ATOM 757 N N . ALA A 1 96 ? 13.962 -17.933 4.510 1.00 83.44 96 ALA A N 1
ATOM 758 C CA . ALA A 1 96 ? 15.136 -18.558 5.104 1.00 83.44 96 ALA A CA 1
ATOM 759 C C . ALA A 1 96 ? 14.679 -19.318 6.354 1.00 83.44 96 ALA A C 1
ATOM 761 O O . ALA A 1 96 ? 14.423 -18.692 7.379 1.00 83.44 96 ALA A O 1
ATOM 762 N N . SER A 1 97 ? 14.575 -20.648 6.253 1.00 84.06 97 SER A N 1
ATOM 763 C CA . SER A 1 97 ? 13.938 -21.493 7.275 1.00 84.06 97 SER A CA 1
ATOM 764 C C . SER A 1 97 ? 12.475 -21.076 7.504 1.00 84.06 97 SER A C 1
ATOM 766 O O . SER A 1 97 ? 11.693 -21.093 6.559 1.00 84.06 97 SER A O 1
ATOM 768 N N . ASP A 1 98 ? 12.140 -20.666 8.718 1.00 81.81 98 ASP A N 1
ATOM 769 C CA . ASP A 1 98 ? 10.880 -20.159 9.269 1.00 81.81 98 ASP A CA 1
ATOM 770 C C . ASP A 1 98 ? 10.709 -18.642 9.069 1.00 81.81 98 ASP A C 1
ATOM 772 O O . ASP A 1 98 ? 9.634 -18.092 9.287 1.00 81.81 98 ASP A O 1
ATOM 776 N N . ARG A 1 99 ? 11.751 -17.936 8.604 1.00 83.06 99 ARG A N 1
ATOM 777 C CA . ARG A 1 99 ? 11.715 -16.477 8.446 1.00 83.06 99 ARG A CA 1
ATOM 778 C C . ARG A 1 99 ? 11.493 -16.031 7.015 1.00 83.06 99 ARG A C 1
ATOM 780 O O . ARG A 1 99 ? 12.282 -16.337 6.113 1.00 83.06 99 ARG A O 1
ATOM 787 N N . ILE A 1 100 ? 10.474 -15.210 6.815 1.00 83.69 100 ILE A N 1
ATOM 788 C CA . ILE A 1 100 ? 10.198 -14.570 5.535 1.00 83.69 100 ILE A CA 1
ATOM 789 C C . ILE A 1 100 ? 10.994 -13.263 5.455 1.00 83.69 100 ILE A C 1
ATOM 791 O O . ILE A 1 100 ? 10.722 -12.305 6.174 1.00 83.69 100 ILE A O 1
ATOM 795 N N . ARG A 1 101 ? 11.986 -13.223 4.555 1.00 86.94 101 ARG A N 1
ATOM 796 C CA . ARG A 1 101 ? 12.931 -12.097 4.407 1.00 86.94 101 ARG A CA 1
ATOM 797 C C . ARG A 1 101 ? 12.580 -11.121 3.290 1.00 86.94 101 ARG A C 1
ATOM 799 O O . ARG A 1 101 ? 13.115 -10.013 3.256 1.00 86.94 101 ARG A O 1
ATOM 806 N N . ARG A 1 102 ? 11.767 -11.548 2.323 1.00 86.62 102 ARG A N 1
ATOM 807 C CA . ARG A 1 102 ? 11.233 -10.691 1.257 1.00 86.62 102 ARG A CA 1
ATOM 808 C C . ARG A 1 102 ? 9.823 -11.126 0.900 1.00 86.62 102 ARG A C 1
ATOM 810 O O . ARG A 1 102 ? 9.595 -12.313 0.664 1.00 86.62 102 ARG A O 1
ATOM 817 N N . VAL A 1 103 ? 8.944 -10.143 0.775 1.00 90.44 103 VAL A N 1
ATOM 818 C CA . VAL A 1 103 ? 7.549 -10.309 0.374 1.00 90.44 103 VAL A CA 1
ATOM 819 C C . VAL A 1 103 ? 7.203 -9.337 -0.746 1.00 90.44 103 VAL A C 1
ATOM 821 O O . VAL A 1 103 ? 7.818 -8.279 -0.867 1.00 90.44 103 VAL A O 1
ATOM 824 N N . VAL A 1 104 ? 6.211 -9.707 -1.545 1.00 91.94 104 VAL A N 1
ATOM 825 C CA . VAL A 1 104 ? 5.317 -8.756 -2.200 1.00 91.94 104 VAL A CA 1
ATOM 826 C C . VAL A 1 104 ? 4.136 -8.603 -1.262 1.00 91.94 104 VAL A C 1
ATOM 828 O O . VAL A 1 104 ? 3.461 -9.591 -0.985 1.00 91.94 104 VAL A O 1
ATOM 831 N N . TRP A 1 105 ? 3.923 -7.394 -0.760 1.00 94.75 105 TRP A N 1
ATOM 832 C CA . TRP A 1 105 ? 2.770 -7.067 0.062 1.00 94.75 105 TRP A CA 1
ATOM 833 C C . TRP A 1 105 ? 1.763 -6.314 -0.804 1.00 94.75 105 TRP A C 1
ATOM 835 O O . TRP A 1 105 ? 2.033 -5.199 -1.235 1.00 94.75 105 TRP A O 1
ATOM 845 N N . ASP A 1 106 ? 0.641 -6.951 -1.118 1.00 94.94 106 ASP A N 1
ATOM 846 C CA . ASP A 1 106 ? -0.376 -6.426 -2.039 1.00 94.94 106 ASP A 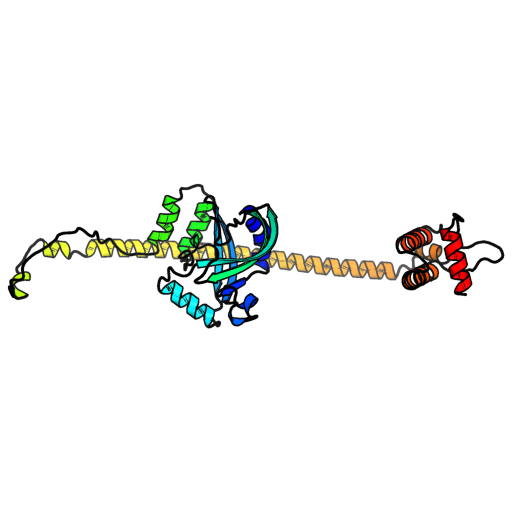CA 1
ATOM 847 C C . ASP A 1 106 ? -1.778 -6.361 -1.403 1.00 94.94 106 ASP A C 1
ATOM 849 O O . ASP A 1 106 ? -2.690 -5.768 -1.969 1.00 94.94 106 ASP A O 1
ATOM 853 N N . GLU A 1 107 ? -1.976 -6.928 -0.212 1.00 95.44 107 GLU A N 1
ATOM 854 C CA . GLU A 1 107 ? -3.244 -6.826 0.502 1.00 95.44 107 GLU A CA 1
ATOM 855 C C . GLU A 1 107 ? -3.081 -6.895 2.022 1.00 95.44 107 GLU A C 1
ATOM 857 O O . GLU A 1 107 ? -2.157 -7.513 2.566 1.00 95.44 107 GLU A O 1
ATOM 862 N N . VAL A 1 108 ? -4.063 -6.327 2.715 1.00 96.31 108 VAL A N 1
ATOM 863 C CA . VAL A 1 108 ? -4.384 -6.683 4.096 1.00 96.31 108 VAL A CA 1
ATOM 864 C C . VAL A 1 108 ? -5.845 -7.089 4.155 1.00 96.31 108 VAL A C 1
ATOM 866 O O . VAL A 1 108 ? -6.738 -6.291 3.866 1.00 96.31 108 VAL A O 1
ATOM 869 N N . ALA A 1 109 ? -6.097 -8.328 4.559 1.00 96.25 109 ALA A N 1
ATOM 870 C CA . ALA A 1 109 ? -7.446 -8.799 4.799 1.00 96.25 109 ALA A CA 1
ATOM 871 C C . ALA A 1 109 ? -7.894 -8.469 6.219 1.00 96.25 109 ALA A C 1
ATOM 873 O O . ALA A 1 109 ? -7.196 -8.781 7.185 1.00 96.25 109 ALA A O 1
ATOM 874 N N . ILE A 1 110 ? -9.106 -7.936 6.343 1.00 96.00 110 ILE A N 1
ATOM 875 C CA . ILE A 1 110 ? -9.886 -8.007 7.577 1.00 96.00 110 ILE A CA 1
ATOM 876 C C . ILE A 1 110 ? -10.566 -9.375 7.578 1.00 96.00 110 ILE A C 1
ATOM 878 O O . ILE A 1 110 ? -11.258 -9.734 6.620 1.00 96.00 110 ILE A O 1
ATOM 882 N N . THR A 1 111 ? -10.343 -10.171 8.620 1.00 94.62 111 THR A N 1
ATOM 883 C CA . THR A 1 111 ? -10.826 -11.557 8.667 1.00 94.62 111 THR A CA 1
ATOM 884 C C . THR A 1 111 ? -11.126 -12.018 10.090 1.00 94.62 111 THR A C 1
ATOM 886 O O . THR A 1 111 ? -10.572 -11.516 11.058 1.00 94.62 111 THR A O 1
ATOM 889 N N . HIS A 1 112 ? -12.006 -13.009 10.204 1.00 92.12 112 HIS A N 1
ATOM 890 C CA . HIS A 1 112 ? -12.289 -13.739 11.441 1.00 92.12 112 HIS A CA 1
ATOM 891 C C . HIS A 1 112 ? -11.340 -14.933 11.659 1.00 92.12 112 HIS A C 1
ATOM 893 O O . HIS A 1 112 ? -11.481 -15.663 12.637 1.00 92.12 112 HIS A O 1
ATOM 899 N N . LYS A 1 113 ? -10.419 -15.170 10.715 1.00 91.62 113 LYS A N 1
ATOM 900 C CA . LYS A 1 113 ? -9.434 -16.260 10.712 1.00 91.62 113 LYS A CA 1
ATOM 901 C C . LYS A 1 113 ? -8.074 -15.729 10.251 1.00 91.62 113 LYS A C 1
ATOM 903 O O . LYS A 1 113 ? -7.607 -16.095 9.169 1.00 91.62 113 LYS A O 1
ATOM 908 N N . PRO A 1 114 ? -7.467 -14.787 10.989 1.00 91.06 114 PRO A N 1
ATOM 909 C CA . PRO A 1 114 ? -6.155 -14.297 10.611 1.00 91.06 114 PRO A CA 1
ATOM 910 C C . PRO A 1 114 ? -5.133 -15.431 10.708 1.00 91.06 114 PRO A C 1
ATOM 912 O O . PRO A 1 114 ? -5.209 -16.263 11.604 1.00 91.06 114 PRO A O 1
ATOM 915 N N . ARG A 1 115 ? -4.139 -15.446 9.813 1.00 86.81 115 ARG A N 1
ATOM 916 C CA . ARG A 1 115 ? -3.011 -16.386 9.950 1.00 86.81 115 ARG A CA 1
ATOM 917 C C . ARG A 1 115 ? -2.226 -16.168 11.242 1.00 86.81 115 ARG A C 1
ATOM 919 O O . ARG A 1 115 ? -1.620 -17.096 11.752 1.00 86.81 115 ARG A O 1
ATOM 926 N N . ASN A 1 116 ? -2.220 -14.940 11.751 1.00 85.06 116 ASN A N 1
ATOM 927 C CA . ASN A 1 116 ? -1.648 -14.600 13.043 1.00 85.06 116 ASN A CA 1
ATOM 928 C C . ASN A 1 116 ? -2.784 -14.222 14.003 1.00 85.06 116 ASN A C 1
ATOM 930 O O . ASN A 1 116 ? -3.320 -13.112 13.924 1.00 85.06 116 ASN A O 1
ATOM 934 N N . ASP A 1 117 ? -3.124 -15.132 14.915 1.00 85.12 117 ASP A N 1
ATOM 935 C CA . ASP A 1 117 ? -4.201 -14.944 15.898 1.00 85.12 117 ASP A CA 1
ATOM 936 C C . ASP A 1 117 ? -3.957 -13.763 16.841 1.00 85.12 117 ASP A C 1
ATOM 938 O O . ASP A 1 117 ? -4.910 -13.155 17.319 1.00 85.12 117 ASP A O 1
ATOM 942 N N . GLY A 1 118 ? -2.698 -13.351 17.032 1.00 82.75 118 GLY A N 1
ATOM 943 C CA . GLY A 1 118 ? -2.346 -12.159 17.809 1.00 82.75 118 GLY A CA 1
ATOM 944 C C . GLY A 1 118 ? -2.848 -10.841 17.207 1.00 82.75 118 GLY A C 1
ATOM 945 O O . GLY A 1 118 ? -2.662 -9.787 17.807 1.00 82.75 118 GLY A O 1
ATOM 946 N N . THR A 1 119 ? -3.461 -10.882 16.022 1.00 84.81 119 THR A N 1
ATOM 947 C CA . THR A 1 119 ? -4.126 -9.731 15.397 1.00 84.81 119 THR A CA 1
ATOM 948 C C . THR A 1 119 ? -5.629 -9.674 15.667 1.00 84.81 119 THR A C 1
ATOM 950 O O . THR A 1 119 ? -6.264 -8.690 15.299 1.00 84.81 119 THR A O 1
ATOM 953 N N . LEU A 1 120 ? -6.236 -10.699 16.275 1.00 86.81 120 LEU A N 1
ATOM 954 C CA . LEU A 1 120 ? -7.646 -10.634 16.666 1.00 86.81 120 LEU A CA 1
ATOM 955 C C . LEU A 1 120 ? -7.862 -9.459 17.631 1.00 86.81 120 LEU A C 1
ATOM 957 O O . LEU A 1 120 ? -7.055 -9.219 18.525 1.00 86.81 120 LEU A O 1
ATOM 961 N N . GLY A 1 121 ? -8.921 -8.686 17.400 1.00 82.81 121 GLY A N 1
ATOM 962 C CA . GLY A 1 121 ? -9.243 -7.490 18.179 1.00 82.81 121 GLY A CA 1
ATOM 963 C C . GLY A 1 121 ? -8.394 -6.269 17.823 1.00 82.81 121 GLY A C 1
ATOM 964 O O . GLY A 1 121 ? -8.632 -5.185 18.345 1.00 82.81 121 GLY A O 1
ATOM 965 N N . SER A 1 122 ? -7.435 -6.395 16.896 1.00 83.88 122 SER A N 1
ATOM 966 C CA . SER A 1 122 ? -6.583 -5.277 16.475 1.00 83.88 122 SER A CA 1
ATOM 967 C C . SER A 1 122 ? -7.217 -4.399 15.390 1.00 83.88 122 SER A C 1
ATOM 969 O O . SER A 1 122 ? -6.596 -3.433 14.945 1.00 83.88 122 SER A O 1
ATOM 971 N N . VAL A 1 123 ? -8.413 -4.752 14.907 1.00 86.56 123 VAL A N 1
ATOM 972 C CA . VAL A 1 123 ? -9.149 -3.986 13.897 1.00 86.56 123 VAL A CA 1
ATOM 973 C C . VAL A 1 123 ? -10.115 -3.048 14.605 1.00 86.56 123 VAL A C 1
ATOM 975 O O . VAL A 1 123 ? -11.132 -3.478 15.140 1.00 86.56 123 VAL A O 1
ATOM 978 N N . SER A 1 124 ? -9.816 -1.753 14.583 1.00 84.81 124 SER A N 1
ATOM 979 C CA . SER A 1 124 ? -10.617 -0.739 15.265 1.00 84.81 124 SER A CA 1
ATOM 980 C C . SER A 1 124 ? -10.855 0.489 14.391 1.00 84.81 124 SER A C 1
ATOM 982 O O . SER A 1 124 ? -10.114 0.781 13.448 1.00 84.81 124 SER A O 1
ATOM 984 N N . MET A 1 125 ? -11.915 1.232 14.711 1.00 79.62 125 MET A N 1
ATOM 985 C CA . MET A 1 125 ? -12.057 2.602 14.231 1.00 79.62 125 MET A CA 1
ATOM 986 C C . MET A 1 125 ? -11.160 3.482 15.092 1.00 79.62 125 MET A C 1
ATOM 988 O O . MET A 1 125 ? -11.375 3.581 16.297 1.00 79.62 125 MET A O 1
ATOM 992 N N . ILE A 1 126 ? -10.182 4.149 14.489 1.00 64.06 126 ILE A N 1
ATOM 993 C CA . ILE A 1 126 ? -9.402 5.147 15.219 1.00 64.06 126 ILE A CA 1
ATOM 994 C C . ILE A 1 126 ? -10.105 6.501 15.048 1.00 64.06 126 ILE A C 1
ATOM 996 O O . ILE A 1 126 ? -10.194 6.984 13.912 1.00 64.06 126 ILE A O 1
ATOM 1000 N N . PRO A 1 127 ? -10.596 7.151 16.123 1.00 54.66 127 PRO A N 1
ATOM 1001 C CA . PRO A 1 127 ? -11.026 8.536 16.019 1.00 54.66 127 PRO A CA 1
ATOM 1002 C C . PRO A 1 127 ? -9.841 9.381 15.543 1.00 54.66 127 PRO A C 1
ATOM 1004 O O . PRO A 1 127 ? -8.717 9.220 16.019 1.00 54.66 127 PRO A O 1
ATOM 1007 N N . PHE A 1 128 ? -10.079 10.282 14.587 1.00 45.84 128 PHE A N 1
ATOM 1008 C CA . PHE A 1 128 ? -9.028 11.059 13.913 1.00 45.84 128 PHE A CA 1
ATOM 1009 C C . PHE A 1 128 ? -8.044 11.734 14.893 1.00 45.84 128 PHE A C 1
ATOM 1011 O O . PHE A 1 128 ? -6.849 11.823 14.614 1.00 45.84 128 PHE A O 1
ATOM 1018 N N . SER A 1 129 ? -8.525 12.135 16.074 1.00 40.22 129 SER A N 1
ATOM 1019 C CA . SER A 1 129 ? -7.734 12.703 17.169 1.00 40.22 129 SER A CA 1
ATOM 1020 C C . SER A 1 129 ? -6.747 11.717 17.807 1.00 40.22 129 SER A C 1
ATOM 1022 O O . SER A 1 129 ? -5.601 12.093 18.039 1.00 40.22 129 SER A O 1
ATOM 1024 N N . ALA A 1 130 ? -7.149 10.468 18.061 1.00 49.22 130 ALA A N 1
ATOM 1025 C CA . ALA A 1 130 ? -6.287 9.428 18.625 1.00 49.22 130 ALA A CA 1
ATOM 1026 C C . ALA A 1 130 ? -5.211 8.989 17.621 1.00 49.22 130 ALA A C 1
ATOM 1028 O O . ALA A 1 130 ? -4.059 8.778 17.995 1.00 49.22 130 ALA A O 1
ATOM 1029 N N . PHE A 1 131 ? -5.557 8.958 16.330 1.00 49.69 131 PHE A N 1
ATOM 1030 C CA . PHE A 1 131 ? -4.610 8.674 15.252 1.00 49.69 131 PHE A CA 1
ATOM 1031 C C . PHE A 1 131 ? -3.551 9.775 15.107 1.00 49.69 131 PHE A C 1
ATOM 1033 O O . PHE A 1 131 ? -2.357 9.489 15.084 1.00 49.69 131 PHE A O 1
ATOM 1040 N N . ALA A 1 132 ? -3.977 11.043 15.067 1.00 45.69 132 ALA A N 1
ATOM 1041 C CA . ALA A 1 132 ? -3.063 12.183 15.000 1.00 45.69 132 ALA A CA 1
ATOM 1042 C C . ALA A 1 132 ? -2.120 12.225 16.215 1.00 45.69 132 ALA A C 1
ATOM 1044 O O . ALA A 1 132 ? -0.924 12.472 16.061 1.00 45.69 132 ALA A O 1
ATOM 1045 N N . LYS A 1 133 ? -2.638 11.898 17.409 1.00 49.72 133 LYS A N 1
ATOM 1046 C CA . LYS A 1 133 ? -1.828 11.765 18.624 1.00 49.72 133 LYS A CA 1
ATOM 1047 C C . LYS A 1 133 ? -0.807 10.631 18.488 1.00 49.72 133 LYS A C 1
ATOM 1049 O O . LYS A 1 133 ? 0.375 10.849 18.724 1.00 49.72 133 LYS A O 1
ATOM 1054 N N . ALA A 1 134 ? -1.230 9.448 18.044 1.00 49.88 134 ALA A N 1
ATOM 1055 C CA . ALA A 1 134 ? -0.357 8.286 17.869 1.00 49.88 134 ALA A CA 1
ATOM 1056 C C . ALA A 1 134 ? 0.737 8.494 16.806 1.00 49.88 134 ALA A C 1
ATOM 1058 O O . ALA A 1 134 ? 1.820 7.920 16.927 1.00 49.88 134 ALA A O 1
ATOM 1059 N N . ILE A 1 135 ? 0.493 9.318 15.779 1.00 51.56 135 ILE A N 1
ATOM 1060 C CA . ILE A 1 135 ? 1.536 9.762 14.842 1.00 51.56 135 ILE A CA 1
ATOM 1061 C C . ILE A 1 135 ? 2.552 10.648 15.553 1.00 51.56 135 ILE A C 1
ATOM 1063 O O . ILE A 1 135 ? 3.731 10.307 15.551 1.00 51.56 135 ILE A O 1
ATOM 1067 N N . SER A 1 136 ? 2.094 11.696 16.244 1.00 51.16 136 SER A N 1
ATOM 1068 C CA . SER A 1 136 ? 2.992 12.599 16.972 1.00 51.16 136 SER A CA 1
ATOM 1069 C C . SER A 1 136 ? 3.803 11.908 18.078 1.00 51.16 136 SER A C 1
ATOM 1071 O O . SER A 1 136 ? 4.932 12.307 18.343 1.00 51.16 136 SER A O 1
ATOM 1073 N N . TYR A 1 137 ? 3.273 10.841 18.688 1.00 48.88 137 TYR A N 1
ATOM 1074 C CA . TYR A 1 137 ? 3.957 10.089 19.746 1.00 48.88 137 TYR A CA 1
ATOM 1075 C C . TYR A 1 137 ? 5.089 9.179 19.249 1.00 48.88 137 TYR A C 1
ATOM 1077 O O . TYR A 1 137 ? 6.009 8.923 20.015 1.00 48.88 137 TYR A O 1
ATOM 1085 N N . SER A 1 138 ? 5.096 8.707 17.993 1.00 45.34 138 SER A N 1
ATOM 1086 C CA . SER A 1 138 ? 6.262 7.933 17.509 1.00 45.34 138 SER A CA 1
ATOM 1087 C C . SER A 1 138 ? 7.423 8.803 17.049 1.00 45.34 138 SER A C 1
ATOM 1089 O O . SER A 1 138 ? 8.499 8.283 16.790 1.00 45.34 138 SER A O 1
ATOM 1091 N N . GLU A 1 139 ? 7.210 10.106 16.882 1.00 47.59 139 GLU A N 1
ATOM 1092 C CA . GLU A 1 139 ? 8.289 11.049 16.573 1.00 47.59 139 GLU A CA 1
ATOM 1093 C C . GLU A 1 139 ? 8.970 11.571 17.855 1.00 47.59 139 GLU A C 1
ATOM 1095 O O . GLU A 1 139 ? 10.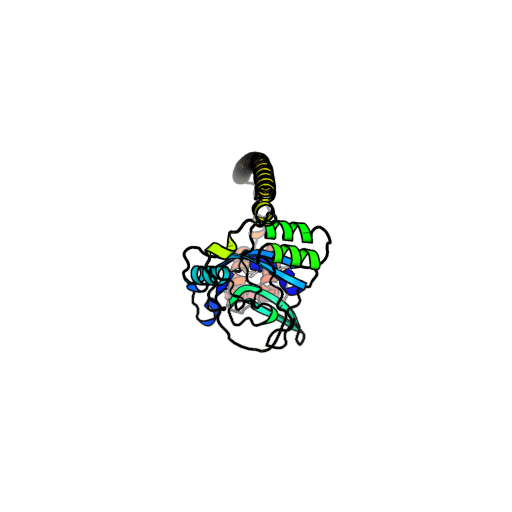028 12.194 17.778 1.00 47.59 139 GLU A O 1
ATOM 1100 N N . GLY A 1 140 ? 8.416 11.280 19.042 1.00 44.47 140 GLY A N 1
ATOM 1101 C CA . GLY A 1 140 ? 8.949 11.697 20.342 1.00 44.47 140 GLY A CA 1
ATOM 1102 C C . GLY A 1 140 ? 8.864 10.587 21.391 1.00 44.47 140 GLY A C 1
ATOM 1103 O O . GLY A 1 140 ? 7.807 10.353 21.968 1.00 44.47 140 GLY A O 1
ATOM 1104 N N . GLY A 1 141 ? 9.998 9.927 21.653 1.00 43.75 141 GLY A N 1
ATOM 1105 C CA . GLY A 1 141 ? 10.117 8.724 22.486 1.00 43.75 141 GLY A CA 1
ATOM 1106 C C . GLY A 1 141 ? 9.437 8.797 23.857 1.00 43.75 141 GLY A C 1
ATOM 1107 O O . GLY A 1 141 ? 9.988 9.345 24.809 1.00 43.75 141 GLY A O 1
ATOM 1108 N N . THR A 1 142 ? 8.265 8.173 23.962 1.00 46.06 142 THR A N 1
ATOM 1109 C CA . THR A 1 142 ? 7.532 7.935 25.216 1.00 46.06 142 THR A CA 1
ATOM 1110 C C . THR A 1 142 ? 6.940 6.520 25.237 1.00 46.06 142 THR A C 1
ATOM 1112 O O . THR A 1 142 ? 6.819 5.873 24.196 1.00 46.06 142 THR A O 1
ATOM 1115 N N . SER A 1 143 ? 6.698 5.992 26.443 1.00 51.88 143 SER A N 1
ATOM 1116 C CA . SER A 1 143 ? 6.568 4.555 26.729 1.00 51.88 143 SER A CA 1
ATOM 1117 C C . SER A 1 143 ? 5.243 3.923 26.272 1.00 51.88 143 SER A C 1
ATOM 1119 O O . SER A 1 143 ? 4.214 4.578 26.112 1.00 51.88 143 SER A O 1
ATOM 1121 N N . LEU A 1 144 ? 5.269 2.593 26.112 1.00 47.72 144 LEU A N 1
ATOM 1122 C CA . LEU A 1 144 ? 4.148 1.744 25.680 1.00 47.72 144 LEU A CA 1
ATOM 1123 C C . LEU A 1 144 ? 2.873 1.917 26.535 1.00 47.72 144 LEU A C 1
ATOM 1125 O O . LEU A 1 144 ? 1.762 1.732 26.046 1.00 47.72 144 LEU A O 1
ATOM 1129 N N . GLU A 1 145 ? 3.031 2.285 27.805 1.00 51.00 145 GLU A N 1
ATOM 1130 C CA . GLU A 1 145 ? 1.941 2.499 28.764 1.00 51.00 145 GLU A CA 1
ATOM 1131 C C . GLU A 1 145 ? 1.097 3.730 28.401 1.00 51.00 145 GLU A C 1
ATOM 1133 O O . GLU A 1 145 ? -0.130 3.697 28.499 1.00 51.00 145 GLU A O 1
ATOM 1138 N N . GLU A 1 146 ? 1.725 4.795 27.894 1.00 54.06 146 GLU A N 1
ATOM 1139 C CA . GLU A 1 146 ? 1.019 5.997 27.437 1.00 54.06 146 GLU A CA 1
ATOM 1140 C C . GLU A 1 146 ? 0.304 5.769 26.098 1.00 54.06 146 GLU A C 1
ATOM 1142 O O . GLU A 1 146 ? -0.779 6.313 25.872 1.00 54.06 146 GLU A O 1
ATOM 1147 N N . PHE A 1 147 ? 0.864 4.907 25.242 1.00 49.12 147 PHE A N 1
ATOM 1148 C CA . PHE A 1 147 ? 0.232 4.446 24.003 1.00 49.12 147 PHE A CA 1
ATOM 1149 C C . PHE A 1 147 ? -1.046 3.644 24.284 1.00 49.12 147 PHE A C 1
ATOM 1151 O O . PHE A 1 147 ? -2.090 3.928 23.695 1.00 49.12 147 PHE A O 1
ATOM 1158 N N . VAL A 1 148 ? -0.989 2.692 25.224 1.00 52.78 148 VAL A N 1
ATOM 1159 C CA . VAL A 1 148 ? -2.158 1.904 25.649 1.00 52.78 148 VAL A CA 1
ATOM 1160 C C . VAL A 1 148 ? -3.202 2.804 26.305 1.00 52.78 148 VAL A C 1
ATOM 1162 O O . VAL A 1 148 ? -4.363 2.738 25.923 1.00 52.78 148 VAL A O 1
ATOM 1165 N N . LYS A 1 149 ? -2.796 3.721 27.193 1.00 55.97 149 LYS A N 1
ATOM 1166 C CA . LYS A 1 149 ? -3.704 4.679 27.843 1.00 55.97 149 LYS A CA 1
ATOM 1167 C C . LYS A 1 149 ? -4.407 5.612 26.851 1.00 55.97 149 LYS A C 1
ATOM 1169 O O . LYS A 1 149 ? -5.570 5.952 27.040 1.00 55.97 149 LYS A O 1
ATOM 1174 N N . ALA A 1 150 ? -3.724 6.038 25.787 1.00 53.28 150 ALA A N 1
ATOM 1175 C CA . ALA A 1 150 ? -4.326 6.863 24.738 1.00 53.28 150 ALA A CA 1
ATOM 1176 C C . ALA A 1 150 ? -5.320 6.086 23.856 1.00 53.28 150 ALA A C 1
ATOM 1178 O O . ALA A 1 150 ? -6.233 6.697 23.302 1.00 53.28 150 ALA A O 1
ATOM 1179 N N . LEU A 1 151 ? -5.141 4.767 23.729 1.00 48.19 151 LEU A N 1
ATOM 1180 C CA . LEU A 1 151 ? -6.060 3.868 23.032 1.00 48.19 151 LEU A CA 1
ATOM 1181 C C . LEU A 1 151 ? -7.286 3.528 23.889 1.00 48.19 151 LEU A C 1
ATOM 1183 O O . LEU A 1 151 ? -8.401 3.620 23.384 1.00 48.19 151 LEU A O 1
ATOM 1187 N N . THR A 1 152 ? -7.103 3.203 25.174 1.00 49.16 152 THR A N 1
ATOM 1188 C CA . THR A 1 152 ? -8.201 2.829 26.084 1.00 49.16 152 THR A CA 1
ATOM 1189 C C . THR A 1 152 ? -9.049 4.013 26.532 1.00 49.16 152 THR A C 1
ATOM 1191 O O . THR A 1 152 ? -10.257 3.868 26.663 1.00 49.16 152 THR A O 1
ATOM 1194 N N . ALA A 1 153 ? -8.485 5.219 26.654 1.00 46.59 153 ALA A N 1
ATOM 1195 C CA . ALA A 1 153 ? -9.264 6.422 26.976 1.00 46.59 153 ALA A CA 1
ATOM 1196 C C . ALA A 1 153 ? -10.263 6.847 25.871 1.00 46.59 153 ALA A C 1
ATOM 1198 O O . ALA A 1 153 ? -11.018 7.797 26.059 1.00 46.59 153 ALA A O 1
ATOM 1199 N N . GLY A 1 154 ? -10.249 6.189 24.704 1.00 39.19 154 GLY A N 1
ATOM 1200 C CA . GLY A 1 154 ? -11.253 6.351 23.648 1.00 39.19 154 GLY A CA 1
ATOM 1201 C C . GLY A 1 154 ? -12.291 5.224 23.586 1.00 39.19 154 GLY A C 1
ATOM 1202 O O . GLY A 1 154 ? -13.166 5.277 22.722 1.00 39.19 154 GLY A O 1
ATOM 1203 N N . SER A 1 155 ? -12.189 4.209 24.450 1.00 35.84 155 SER A N 1
ATOM 1204 C CA . SER A 1 155 ? -13.034 3.013 24.439 1.00 35.84 155 SER A CA 1
ATOM 1205 C C . SER A 1 155 ? -13.311 2.507 25.863 1.00 35.84 155 SER A C 1
ATOM 1207 O O . SER A 1 155 ? -12.666 1.563 26.313 1.00 35.84 155 SER A O 1
ATOM 1209 N N . GLY A 1 156 ? -14.280 3.108 26.556 1.00 31.67 156 GLY A N 1
ATOM 1210 C CA . GLY A 1 156 ? -14.891 2.505 27.748 1.00 31.67 156 GLY A CA 1
ATOM 1211 C C . GLY A 1 156 ? -15.072 3.461 28.920 1.00 31.67 156 GLY A C 1
ATOM 1212 O O . GLY A 1 156 ? -14.091 3.965 29.462 1.00 31.67 156 GLY A O 1
ATOM 1213 N N . ASP A 1 157 ? -16.339 3.677 29.268 1.00 34.16 157 ASP A N 1
ATOM 1214 C CA . ASP A 1 157 ? -16.813 4.224 30.534 1.00 34.16 157 ASP A CA 1
ATOM 1215 C C . ASP A 1 157 ? -16.450 3.292 31.711 1.00 34.16 157 ASP A C 1
ATOM 1217 O O . ASP A 1 157 ? -16.484 2.071 31.575 1.00 34.16 157 ASP A O 1
ATOM 1221 N N . GLU A 1 158 ? -16.068 3.938 32.814 1.00 35.19 158 GLU A N 1
ATOM 1222 C CA . GLU A 1 158 ? -16.356 3.672 34.237 1.00 35.19 158 GLU A CA 1
ATOM 1223 C C . GLU A 1 158 ? -16.446 2.215 34.753 1.00 35.19 158 GLU A C 1
ATOM 1225 O O . GLU A 1 158 ? -17.409 1.491 34.525 1.00 35.19 158 GLU A O 1
ATOM 1230 N N . ASP A 1 159 ? -15.400 1.856 35.508 1.00 36.16 159 ASP A N 1
ATOM 1231 C CA . ASP A 1 159 ? -15.348 1.094 36.767 1.00 36.16 159 ASP A CA 1
ATOM 1232 C C . ASP A 1 159 ? -16.632 0.395 37.264 1.00 36.16 159 ASP A C 1
ATOM 1234 O O . ASP A 1 159 ? -17.539 1.047 37.771 1.00 36.16 159 ASP A O 1
ATOM 1238 N N . GLU A 1 160 ? -16.614 -0.942 37.326 1.00 33.56 160 GLU A N 1
ATOM 1239 C CA . GLU A 1 160 ? -17.246 -1.678 38.431 1.00 33.56 160 GLU A CA 1
ATOM 1240 C C . GLU A 1 160 ? -16.296 -2.786 38.918 1.00 33.56 160 GLU A C 1
ATOM 1242 O O . GLU A 1 160 ? -15.919 -3.702 38.183 1.00 33.56 160 GLU A O 1
ATOM 1247 N N . GLU A 1 161 ? -15.866 -2.642 40.172 1.00 33.41 161 GLU A N 1
ATOM 1248 C CA . GLU A 1 161 ? -15.148 -3.639 40.960 1.00 33.41 161 GLU A CA 1
ATOM 1249 C C . GLU A 1 161 ? -16.120 -4.768 41.355 1.00 33.41 161 GLU A C 1
ATOM 1251 O O . GLU A 1 161 ? -17.136 -4.523 42.005 1.00 33.41 161 GLU A O 1
ATOM 1256 N N . GLU A 1 162 ? -15.813 -6.016 40.990 1.00 31.89 162 GLU A N 1
ATOM 1257 C CA . GLU A 1 162 ? -16.484 -7.202 41.534 1.00 31.89 162 GLU A CA 1
ATOM 1258 C C . GLU A 1 162 ? -15.773 -7.648 42.828 1.00 31.89 162 GLU A C 1
ATOM 1260 O O . GLU A 1 162 ? -14.652 -8.160 42.780 1.00 31.89 162 GLU A O 1
ATOM 1265 N N . GLU A 1 163 ? -16.433 -7.501 43.983 1.00 33.84 163 GLU A N 1
ATOM 1266 C CA . GLU A 1 163 ? -16.146 -8.296 45.188 1.00 33.84 163 GLU A CA 1
ATOM 1267 C C . GLU A 1 163 ? -17.189 -9.420 45.349 1.00 33.84 163 GLU A C 1
ATOM 1269 O O . GLU A 1 163 ? -18.400 -9.194 45.319 1.00 33.84 163 GLU A O 1
ATOM 1274 N N . GLU A 1 164 ? -16.698 -10.647 45.554 1.00 35.56 164 GLU A N 1
ATOM 1275 C CA . GLU A 1 164 ? -17.463 -11.823 45.985 1.00 35.56 164 GLU A CA 1
ATOM 1276 C C . GLU A 1 164 ? -17.999 -11.657 47.417 1.00 35.56 164 GLU A C 1
ATOM 1278 O O . GLU A 1 164 ? -17.199 -11.462 48.330 1.00 35.56 164 GLU A O 1
ATOM 1283 N N . VAL A 1 165 ? -19.293 -11.930 47.661 1.00 30.91 165 VAL A N 1
ATOM 1284 C CA . VAL A 1 165 ? -19.734 -12.580 48.914 1.00 30.91 165 VAL A CA 1
ATOM 1285 C C . VAL A 1 165 ? -20.933 -13.510 48.678 1.00 30.91 165 VAL A C 1
ATOM 1287 O O . VAL A 1 165 ? -21.934 -13.158 48.057 1.00 30.91 165 VAL A O 1
ATOM 1290 N N . ASP A 1 166 ? -20.784 -14.704 49.241 1.00 32.12 166 ASP A N 1
ATOM 1291 C CA . ASP A 1 166 ? -21.664 -15.867 49.271 1.00 32.12 166 ASP A CA 1
ATOM 1292 C C . ASP A 1 166 ? -22.870 -15.719 50.242 1.00 32.12 166 ASP A C 1
ATOM 1294 O O . ASP A 1 166 ? -22.760 -15.129 51.317 1.00 32.12 166 ASP A O 1
ATOM 1298 N N . ASP A 1 167 ? -23.991 -16.349 49.869 1.00 35.00 167 ASP A N 1
ATOM 1299 C CA . ASP A 1 167 ? -25.019 -16.989 50.713 1.00 35.00 167 ASP A CA 1
ATOM 1300 C C . ASP A 1 167 ? -25.738 -16.235 51.879 1.00 35.00 167 ASP A C 1
ATOM 1302 O O . ASP A 1 167 ? -25.234 -16.155 52.999 1.00 35.00 167 ASP A O 1
ATOM 1306 N N . LYS A 1 168 ? -27.035 -15.890 51.687 1.00 32.56 168 LYS A N 1
ATOM 1307 C CA . LYS A 1 168 ? -28.226 -16.424 52.428 1.00 32.56 168 LYS A CA 1
ATOM 1308 C C . LYS A 1 168 ? -29.446 -15.487 52.548 1.00 32.56 168 LYS A C 1
ATOM 1310 O O . LYS A 1 168 ? -29.363 -14.323 52.904 1.00 32.56 168 LYS A O 1
ATOM 1315 N N . GLU A 1 169 ? -30.600 -16.148 52.423 1.00 29.61 169 GLU A N 1
ATOM 1316 C CA . GLU A 1 169 ? -31.918 -15.861 53.014 1.00 29.61 169 GLU A CA 1
ATOM 1317 C C . GLU A 1 169 ? -32.762 -14.673 52.513 1.00 29.61 169 GLU A C 1
ATOM 1319 O O . GLU A 1 169 ? -32.669 -13.523 52.930 1.00 29.61 169 GLU A O 1
ATOM 1324 N N . ALA A 1 170 ? -33.773 -15.050 51.728 1.00 36.59 170 ALA A N 1
ATOM 1325 C CA . ALA A 1 170 ? -34.984 -14.287 51.495 1.00 36.59 170 ALA A CA 1
ATOM 1326 C C . ALA A 1 170 ? -35.793 -14.071 52.790 1.00 36.59 170 ALA A C 1
ATOM 1328 O O . ALA A 1 170 ? -36.339 -15.025 53.344 1.00 36.59 170 ALA A O 1
ATOM 1329 N N . LYS A 1 171 ? -36.005 -12.809 53.181 1.00 34.12 171 LYS A N 1
ATOM 1330 C CA . LYS A 1 171 ? -37.213 -12.354 53.893 1.00 34.12 171 LYS A CA 1
ATOM 1331 C C . LYS A 1 171 ? -37.584 -10.954 53.417 1.00 34.12 171 LYS A C 1
ATOM 1333 O O . LYS A 1 171 ? -36.837 -10.000 53.591 1.00 34.12 171 LYS A O 1
ATOM 1338 N N . GLY A 1 172 ? -38.753 -10.855 52.792 1.00 37.91 172 GLY A N 1
ATOM 1339 C CA . GLY A 1 172 ? -39.278 -9.606 52.263 1.00 37.91 172 GLY A CA 1
ATOM 1340 C C . GLY A 1 172 ? -39.582 -8.575 53.347 1.00 37.91 172 GLY A C 1
ATOM 1341 O O . GLY A 1 172 ? -40.158 -8.895 54.385 1.00 37.91 172 GLY A O 1
ATOM 1342 N N . VAL A 1 173 ? -39.281 -7.318 53.035 1.00 36.72 173 VAL A N 1
ATOM 1343 C CA . VAL A 1 173 ? -39.892 -6.144 53.655 1.00 36.72 173 VAL A CA 1
ATOM 1344 C C . VAL A 1 173 ? -40.201 -5.164 52.525 1.00 36.72 173 VAL A C 1
ATOM 1346 O O . VAL A 1 173 ? -39.306 -4.556 51.948 1.00 36.72 173 VAL A O 1
ATOM 1349 N N . LYS A 1 174 ? -41.485 -5.031 52.178 1.00 45.84 174 LYS A N 1
ATOM 1350 C CA . LYS A 1 174 ? -41.974 -3.904 51.377 1.00 45.84 174 LYS A CA 1
ATOM 1351 C C . LYS A 1 174 ? -41.905 -2.657 52.259 1.00 45.84 174 LYS A C 1
ATOM 1353 O O . LYS A 1 174 ? -42.822 -2.429 53.042 1.00 45.84 174 LYS A O 1
ATOM 1358 N N . LYS A 1 175 ? -40.827 -1.880 52.151 1.00 42.78 175 LYS A N 1
ATOM 1359 C CA . LYS A 1 175 ? -40.823 -0.471 52.562 1.00 42.78 175 LYS A CA 1
ATOM 1360 C C . LYS A 1 175 ? -41.292 0.365 51.373 1.00 42.78 175 LYS A C 1
ATOM 1362 O O . LYS A 1 175 ? -40.817 0.175 50.256 1.00 42.78 175 LYS A O 1
ATOM 1367 N N . SER A 1 176 ? -42.301 1.198 51.599 1.00 47.31 176 SER A N 1
ATOM 1368 C CA . SER A 1 176 ? -42.830 2.136 50.612 1.00 47.31 176 SER A CA 1
ATOM 1369 C C . SER A 1 176 ? -41.798 3.214 50.290 1.00 47.31 176 SER A C 1
ATOM 1371 O O . SER A 1 176 ? -41.061 3.650 51.168 1.00 47.31 176 SER A O 1
ATOM 1373 N N . ILE A 1 177 ? -41.801 3.656 49.032 1.00 48.38 177 ILE A N 1
ATOM 1374 C CA . ILE A 1 177 ? -40.952 4.722 48.473 1.00 48.38 177 ILE A CA 1
ATOM 1375 C C . ILE A 1 177 ? -41.014 6.023 49.296 1.00 48.38 177 ILE A C 1
ATOM 1377 O O . ILE A 1 177 ? -40.025 6.746 49.365 1.00 48.38 177 ILE A O 1
ATOM 1381 N N . ASP A 1 178 ? -42.124 6.275 49.991 1.00 45.91 178 ASP A N 1
ATOM 1382 C CA . ASP A 1 178 ? -42.308 7.480 50.809 1.00 45.91 178 ASP A CA 1
ATOM 1383 C C . ASP A 1 178 ? -41.426 7.526 52.074 1.00 45.91 178 ASP A C 1
ATOM 1385 O O . ASP A 1 178 ? -41.191 8.605 52.605 1.00 45.91 178 ASP A O 1
ATOM 1389 N N . ASP A 1 179 ? -40.878 6.391 52.526 1.00 49.41 179 ASP A N 1
ATOM 1390 C CA . ASP A 1 179 ? -39.972 6.327 53.690 1.00 49.41 179 ASP A CA 1
ATOM 1391 C C . ASP A 1 179 ? -38.502 6.635 53.320 1.00 49.41 179 ASP A C 1
ATOM 1393 O O . ASP A 1 179 ? -37.656 6.747 54.202 1.00 49.41 179 ASP A O 1
ATOM 1397 N N . PHE A 1 180 ? -38.179 6.755 52.023 1.00 47.62 180 PHE A N 1
ATOM 1398 C CA . PHE A 1 180 ? -36.821 7.042 51.526 1.00 47.62 180 PHE A CA 1
ATOM 1399 C C . PHE A 1 180 ? -36.579 8.542 51.273 1.00 47.62 180 PHE A C 1
ATOM 1401 O O . PHE A 1 180 ? -35.443 8.966 51.104 1.00 47.62 180 PHE A O 1
ATOM 1408 N N . LEU A 1 181 ? -37.643 9.351 51.247 1.00 50.25 181 LEU A N 1
ATOM 1409 C CA . LEU A 1 181 ? -37.590 10.792 50.961 1.00 50.25 181 LEU A CA 1
ATOM 1410 C C . LEU A 1 181 ? -37.619 11.669 52.223 1.00 50.25 181 LEU A C 1
ATOM 1412 O O . LEU A 1 181 ? -37.705 12.892 52.121 1.00 50.25 181 LEU A O 1
ATOM 1416 N N . ALA A 1 182 ? -37.547 11.066 53.411 1.00 50.59 182 ALA A N 1
ATOM 1417 C CA . ALA A 1 182 ? -37.436 11.803 54.662 1.00 50.59 182 ALA A CA 1
ATOM 1418 C C . ALA A 1 182 ? -36.005 12.342 54.842 1.00 50.59 182 ALA A C 1
ATOM 1420 O O . ALA A 1 182 ? -35.153 11.672 55.414 1.00 50.59 182 ALA A O 1
ATOM 1421 N N . GLU A 1 183 ? -35.794 13.550 54.307 1.00 54.50 183 GLU A N 1
ATOM 1422 C CA . GLU A 1 183 ? -34.816 14.578 54.703 1.00 54.50 183 GLU A CA 1
ATOM 1423 C C . GLU A 1 183 ? -33.496 14.059 55.298 1.00 54.50 183 GLU A C 1
ATOM 1425 O O . GLU A 1 183 ? -33.216 14.227 56.487 1.00 54.50 183 GLU A O 1
ATOM 1430 N N . ASP A 1 184 ? -32.653 13.481 54.440 1.00 52.78 184 ASP A N 1
ATOM 1431 C CA . ASP A 1 184 ? -31.221 13.386 54.705 1.00 52.78 184 ASP A CA 1
ATOM 1432 C C . ASP A 1 184 ? -30.523 14.631 54.118 1.00 52.78 184 ASP A C 1
ATOM 1434 O O . ASP A 1 184 ? -30.504 14.796 52.892 1.00 52.78 184 ASP A O 1
ATOM 1438 N N . PRO A 1 185 ? -29.964 15.539 54.939 1.00 52.41 185 PRO A N 1
ATOM 1439 C CA . PRO A 1 185 ? -29.206 16.693 54.456 1.00 52.41 185 PRO A CA 1
ATOM 1440 C C . PRO A 1 185 ? -27.947 16.314 53.647 1.00 52.41 185 PRO A C 1
ATOM 1442 O O . PRO A 1 185 ? -27.372 17.187 52.996 1.00 52.41 185 PRO A O 1
ATOM 1445 N N . GLU A 1 186 ? -27.529 15.041 53.619 1.00 49.91 186 GLU A N 1
ATOM 1446 C CA . GLU A 1 186 ? -26.491 14.552 52.696 1.00 49.91 186 GLU A CA 1
ATOM 1447 C C . GLU A 1 186 ? -27.001 14.335 51.256 1.00 49.91 186 GLU A C 1
ATOM 1449 O O . GLU A 1 186 ? -26.220 14.429 50.305 1.00 49.91 186 GLU A O 1
ATOM 1454 N N . ALA A 1 187 ? -28.309 14.140 51.048 1.00 52.09 187 ALA A N 1
ATOM 1455 C CA . ALA A 1 187 ? -28.886 13.935 49.717 1.00 52.09 187 ALA A CA 1
ATOM 1456 C C . ALA A 1 187 ? -28.946 15.229 48.879 1.00 52.09 187 ALA A C 1
ATOM 1458 O O . ALA A 1 187 ? -28.809 15.175 47.656 1.00 52.09 187 ALA A O 1
ATOM 1459 N N . GLU A 1 188 ? -29.086 16.403 49.509 1.00 51.44 188 GLU A N 1
ATOM 1460 C CA . GLU A 1 188 ? -28.990 17.696 48.808 1.00 51.44 188 GLU A CA 1
ATOM 1461 C C . GLU A 1 188 ? -27.562 17.989 48.322 1.00 51.44 188 GLU A C 1
ATOM 1463 O O . GLU A 1 188 ? -27.387 18.541 47.236 1.00 51.44 188 GLU A O 1
ATOM 1468 N N . ALA A 1 189 ? -26.535 17.565 49.068 1.00 54.12 189 ALA A N 1
ATOM 1469 C CA . ALA A 1 189 ? -25.137 17.718 48.661 1.00 54.12 189 ALA A CA 1
ATOM 1470 C C . ALA A 1 189 ? -24.753 16.779 47.501 1.00 54.12 189 ALA A C 1
ATOM 1472 O O . ALA A 1 189 ? -23.954 17.154 46.644 1.00 54.12 189 ALA A O 1
ATOM 1473 N N . ALA A 1 190 ? -25.359 15.588 47.425 1.00 53.00 190 ALA A N 1
ATOM 1474 C CA . ALA A 1 190 ? -25.174 14.645 46.318 1.00 53.00 190 ALA A CA 1
ATOM 1475 C C . ALA A 1 190 ? -25.883 15.067 45.012 1.00 53.00 190 ALA A C 1
ATOM 1477 O O . ALA A 1 190 ? -25.580 14.535 43.945 1.00 53.00 190 ALA A O 1
ATOM 1478 N N . MET A 1 191 ? -26.807 16.033 45.074 1.00 55.84 191 MET A N 1
ATOM 1479 C CA . MET A 1 191 ? -27.518 16.581 43.910 1.00 55.84 191 MET A CA 1
ATOM 1480 C C . MET A 1 191 ? -26.924 17.899 43.384 1.00 55.84 191 MET A C 1
ATOM 1482 O O . MET A 1 191 ? -27.467 18.475 42.436 1.00 55.84 191 MET A O 1
ATOM 1486 N N . ASP A 1 192 ? -25.809 18.386 43.944 1.00 61.44 192 ASP A N 1
ATOM 1487 C CA . ASP A 1 192 ? -25.136 19.574 43.415 1.00 61.44 192 ASP A CA 1
ATOM 1488 C C . ASP A 1 192 ? -24.425 19.253 42.089 1.00 61.44 192 ASP A C 1
ATOM 1490 O O . ASP A 1 192 ? -23.280 18.811 42.038 1.00 61.44 192 ASP A O 1
ATOM 1494 N N . VAL A 1 193 ? -25.128 19.493 40.981 1.00 64.62 193 VAL A N 1
ATOM 1495 C CA . VAL A 1 193 ? -24.634 19.358 39.599 1.00 64.62 193 VAL A CA 1
ATOM 1496 C C . VAL A 1 193 ? -23.745 20.528 39.150 1.00 64.62 193 VAL A C 1
ATOM 1498 O O . VAL A 1 193 ? -23.227 20.522 38.029 1.00 64.62 193 VAL A O 1
ATOM 1501 N N . SER A 1 194 ? -23.520 21.535 39.999 1.00 75.25 194 SER A N 1
ATOM 1502 C CA . SER A 1 194 ? -22.677 22.696 39.676 1.00 75.25 194 SER A CA 1
ATOM 1503 C C . SER A 1 194 ? -21.233 22.336 39.292 1.00 75.25 194 SER A C 1
ATOM 1505 O O . SER A 1 194 ? -20.729 22.917 38.323 1.00 75.25 194 SER A O 1
ATOM 1507 N N . PRO A 1 195 ? -20.549 21.375 39.953 1.00 73.69 195 PRO A N 1
ATOM 1508 C CA . PRO A 1 195 ? -19.205 20.948 39.564 1.00 73.69 195 PRO A CA 1
ATOM 1509 C C . PRO A 1 195 ? -19.182 20.352 38.153 1.00 73.69 195 PRO A C 1
ATOM 1511 O O . PRO A 1 195 ? -18.305 20.687 37.354 1.00 73.69 195 PRO A O 1
ATOM 1514 N N . PHE A 1 196 ? -20.193 19.548 37.812 1.00 68.31 196 PHE A N 1
ATOM 1515 C CA . PHE A 1 196 ? -20.340 18.950 36.488 1.00 68.31 196 PHE A CA 1
ATOM 1516 C C . PHE A 1 196 ? -20.586 20.015 35.411 1.00 68.31 196 PHE A C 1
ATOM 1518 O O . PHE A 1 196 ? -19.912 20.028 34.380 1.00 68.31 196 PHE A O 1
ATOM 1525 N N . LEU A 1 197 ? -21.481 20.977 35.665 1.00 66.12 197 LEU A N 1
ATOM 1526 C CA . LEU A 1 197 ? -21.749 22.083 34.737 1.00 66.12 197 LEU A CA 1
ATOM 1527 C C . LEU A 1 197 ? -20.524 22.987 34.536 1.00 66.12 197 LEU A C 1
ATOM 1529 O O . LEU A 1 197 ? -20.251 23.421 33.412 1.00 66.12 197 LEU A O 1
ATOM 1533 N N . ALA A 1 198 ? -19.743 23.243 35.588 1.00 70.56 198 ALA A N 1
ATOM 1534 C CA . ALA A 1 198 ? -18.497 24.000 35.488 1.00 70.56 198 ALA A CA 1
ATOM 1535 C C . ALA A 1 198 ? -17.448 23.260 34.641 1.00 70.56 198 ALA A C 1
ATOM 1537 O O . ALA A 1 198 ? -16.765 23.867 33.808 1.00 70.56 198 ALA A O 1
ATOM 1538 N N . GLN A 1 199 ? -17.348 21.941 34.810 1.00 69.31 199 GLN A N 1
ATOM 1539 C CA . GLN A 1 199 ? -16.430 21.096 34.053 1.00 69.31 199 GLN A CA 1
ATOM 1540 C C . GLN A 1 199 ? -16.848 20.980 32.580 1.00 69.31 199 GLN A C 1
ATOM 1542 O O . GLN A 1 199 ? -16.000 21.112 31.696 1.00 69.31 199 GLN A O 1
ATOM 1547 N N . LEU A 1 200 ? -18.151 20.860 32.307 1.00 64.69 200 LEU A N 1
ATOM 1548 C CA . LEU A 1 200 ? -18.716 20.875 30.958 1.00 64.69 200 LEU A CA 1
ATOM 1549 C C . LEU A 1 200 ? -18.466 22.217 30.260 1.00 64.69 200 LEU A C 1
ATOM 1551 O O . LEU A 1 200 ? -17.996 22.246 29.126 1.00 64.69 200 LEU A O 1
ATOM 1555 N N . THR A 1 201 ? -18.690 23.338 30.949 1.00 75.06 201 THR A N 1
ATOM 1556 C CA . THR A 1 201 ? -18.442 24.683 30.400 1.00 75.06 201 THR A CA 1
ATOM 1557 C C . THR A 1 201 ? -16.961 24.880 30.065 1.00 75.06 201 THR A C 1
ATOM 1559 O O . THR A 1 201 ? -16.614 25.424 29.016 1.00 75.06 201 THR A O 1
ATOM 1562 N N . LYS A 1 202 ? -16.062 24.382 30.923 1.00 81.81 202 LYS A N 1
ATOM 1563 C CA . LYS A 1 202 ? -14.616 24.398 30.672 1.00 81.81 202 LYS A CA 1
ATOM 1564 C C . LYS A 1 202 ? -14.232 23.526 29.472 1.00 81.81 202 LYS A C 1
ATOM 1566 O O . LYS A 1 202 ? -13.384 23.936 28.681 1.00 81.81 202 LYS A O 1
ATOM 1571 N N . ALA A 1 203 ? -14.857 22.359 29.319 1.00 71.56 203 ALA A N 1
ATOM 1572 C CA . ALA A 1 203 ? -14.634 21.475 28.178 1.00 71.56 203 ALA A CA 1
ATOM 1573 C C . ALA A 1 203 ? -15.119 22.104 26.863 1.00 71.56 203 ALA A C 1
ATOM 1575 O O . ALA A 1 203 ? -14.379 22.097 25.881 1.00 71.56 203 ALA A O 1
ATOM 1576 N N . VAL A 1 204 ? -16.307 22.717 26.856 1.00 72.69 204 VAL A N 1
ATOM 1577 C CA . VAL A 1 204 ? -16.852 23.431 25.688 1.00 72.69 204 VAL A CA 1
ATOM 1578 C C . VAL A 1 204 ? -15.935 24.582 25.279 1.00 72.69 204 VAL A C 1
ATOM 1580 O O . VAL A 1 204 ? -15.567 24.679 24.111 1.00 72.69 204 VAL A O 1
ATOM 1583 N N . LYS A 1 205 ? -15.459 25.384 26.236 1.00 82.19 205 LYS A N 1
ATOM 1584 C CA . LYS A 1 205 ? -14.533 26.488 25.950 1.00 82.19 205 LYS A CA 1
ATOM 1585 C C . LYS A 1 205 ? -13.195 26.007 25.367 1.00 82.19 205 LYS A C 1
ATOM 1587 O O . LYS A 1 205 ? -12.668 26.603 24.434 1.00 82.19 205 LYS A O 1
ATOM 1592 N N . ALA A 1 206 ? -12.665 24.890 25.867 1.00 78.38 206 ALA A N 1
ATOM 1593 C CA . ALA A 1 206 ? -11.452 24.282 25.317 1.00 78.38 206 ALA A CA 1
ATOM 1594 C C . ALA A 1 206 ? -11.659 23.718 23.895 1.00 78.38 206 ALA A C 1
ATOM 1596 O O . ALA A 1 206 ? -10.715 23.666 23.102 1.00 78.38 206 ALA A O 1
ATOM 1597 N N . ILE A 1 207 ? -12.879 23.284 23.563 1.00 74.56 207 ILE A N 1
ATOM 1598 C CA . ILE A 1 207 ? -13.247 22.874 22.203 1.00 74.56 207 ILE A CA 1
ATOM 1599 C C . ILE A 1 207 ? -13.308 24.097 21.282 1.00 74.56 207 ILE A C 1
ATOM 1601 O O . ILE A 1 207 ? -12.732 24.039 20.199 1.00 74.56 207 ILE A O 1
ATOM 1605 N N . GLU A 1 208 ? -13.927 25.199 21.709 1.00 79.19 208 GLU A N 1
ATOM 1606 C CA . GLU A 1 208 ? -13.984 26.451 20.935 1.00 79.19 208 GLU A CA 1
ATOM 1607 C C . GLU A 1 208 ? -12.579 26.967 20.588 1.00 79.19 208 GLU A C 1
ATOM 1609 O O . GLU A 1 208 ? -12.271 27.178 19.416 1.00 79.19 208 GLU A O 1
ATOM 1614 N N . GLU A 1 209 ? -11.673 27.037 21.569 1.00 83.25 209 GLU A N 1
ATOM 1615 C CA . GLU A 1 209 ? -10.284 27.470 21.346 1.00 83.25 209 GLU A CA 1
ATOM 1616 C C . GLU A 1 209 ? -9.533 26.563 20.349 1.00 83.25 209 GLU A C 1
ATOM 1618 O O . GLU A 1 209 ? -8.702 27.022 19.557 1.00 83.25 209 GLU A O 1
ATOM 1623 N N . ARG A 1 210 ? -9.836 25.258 20.343 1.00 80.44 210 ARG A N 1
ATOM 1624 C CA . ARG A 1 210 ? -9.269 24.305 19.376 1.00 80.44 210 ARG A CA 1
ATOM 1625 C C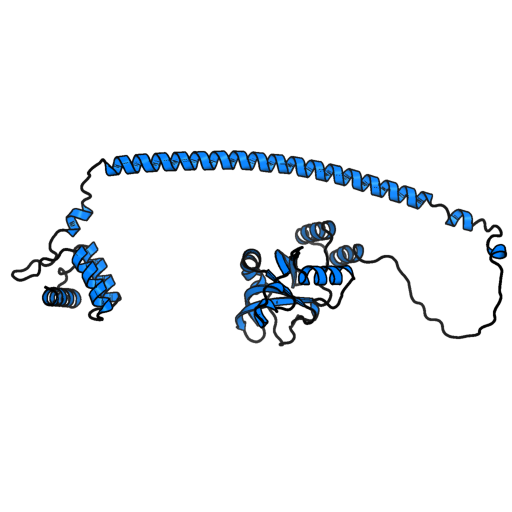 . ARG A 1 210 ? -9.848 24.472 17.978 1.00 80.44 210 ARG A C 1
ATOM 1627 O O . ARG A 1 210 ? -9.101 24.337 17.009 1.00 80.44 210 ARG A O 1
ATOM 1634 N N . VAL A 1 211 ? -11.148 24.736 17.867 1.00 82.12 211 VAL A N 1
ATOM 1635 C CA . VAL A 1 211 ? -11.811 24.999 16.584 1.00 82.12 211 VAL A CA 1
ATOM 1636 C C . VAL A 1 211 ? -11.231 26.262 15.948 1.00 82.12 211 VAL A C 1
ATOM 1638 O O . VAL A 1 211 ? -10.852 26.219 14.777 1.00 82.12 211 VAL A O 1
ATOM 1641 N N . ASP A 1 212 ? -11.025 27.323 16.728 1.00 85.00 212 ASP A N 1
ATOM 1642 C CA . ASP A 1 212 ? -10.379 28.553 16.256 1.00 85.00 212 ASP A CA 1
ATOM 1643 C C . ASP A 1 212 ? -8.936 28.305 15.789 1.00 85.00 212 ASP A C 1
ATOM 1645 O O . ASP A 1 212 ? -8.513 28.772 14.724 1.00 85.00 212 ASP A O 1
ATOM 1649 N N . GLY A 1 213 ? -8.174 27.505 16.544 1.00 84.38 213 GLY A N 1
ATOM 1650 C CA . GLY A 1 213 ? -6.820 27.099 16.164 1.00 84.38 213 GLY A CA 1
ATOM 1651 C C . GLY A 1 213 ? -6.775 26.297 14.856 1.00 84.38 213 GLY A C 1
ATOM 1652 O O . GLY A 1 213 ? -5.920 26.544 14.000 1.00 84.38 213 GLY A O 1
ATOM 1653 N N . LEU A 1 214 ? -7.718 25.369 14.667 1.00 80.12 214 LEU A N 1
ATOM 1654 C CA . LEU A 1 214 ? -7.858 24.599 13.429 1.00 80.12 214 LEU A CA 1
ATOM 1655 C C . LEU A 1 214 ? -8.236 25.495 12.250 1.00 80.12 214 LEU A C 1
ATOM 1657 O O . LEU A 1 214 ? -7.630 25.376 11.186 1.00 80.12 214 LEU A O 1
ATOM 1661 N N . GLN A 1 215 ? -9.179 26.419 12.439 1.00 85.25 215 GLN A N 1
ATOM 1662 C CA . GLN A 1 215 ? -9.596 27.359 11.402 1.00 85.25 215 GLN A CA 1
ATOM 1663 C C . GLN A 1 215 ? -8.422 28.229 10.936 1.00 85.25 215 GLN A C 1
ATOM 1665 O O . GLN A 1 215 ? -8.212 28.399 9.732 1.00 85.25 215 GLN A O 1
ATOM 1670 N N . LYS A 1 216 ? -7.593 28.704 11.873 1.00 86.44 216 LYS A N 1
ATOM 1671 C CA . LYS A 1 216 ? -6.368 29.444 11.552 1.00 86.44 216 LYS A CA 1
ATOM 1672 C C . LYS A 1 216 ? -5.357 28.584 10.788 1.00 86.44 216 LYS A C 1
ATOM 1674 O O . LYS A 1 216 ? -4.859 29.010 9.750 1.00 86.44 216 LYS A O 1
ATOM 1679 N N . SER A 1 217 ? -5.111 27.351 11.237 1.00 85.06 217 SER A N 1
ATOM 1680 C CA . SER A 1 217 ? -4.188 26.428 10.560 1.00 85.06 217 SER A CA 1
ATOM 1681 C C . SER A 1 217 ? -4.639 26.075 9.137 1.00 85.06 217 SER A C 1
ATOM 1683 O O . SER A 1 217 ? -3.814 26.003 8.225 1.00 85.06 217 SER A O 1
ATOM 1685 N N . ILE A 1 218 ? -5.946 25.887 8.927 1.00 80.25 218 ILE A N 1
ATOM 1686 C CA . ILE A 1 218 ? -6.529 25.662 7.599 1.00 80.25 218 ILE A CA 1
ATOM 1687 C C . ILE A 1 218 ? -6.297 26.886 6.712 1.00 80.25 218 ILE A C 1
ATOM 1689 O O . ILE A 1 218 ? -5.826 26.729 5.587 1.00 80.25 218 ILE A O 1
ATOM 1693 N N . SER A 1 219 ? -6.560 28.092 7.223 1.00 85.06 219 SER A N 1
ATOM 1694 C CA . SER A 1 219 ? -6.331 29.336 6.481 1.00 85.06 219 SER A CA 1
ATOM 1695 C C . SER A 1 219 ? -4.865 29.484 6.057 1.00 85.06 219 SER A C 1
ATOM 1697 O O . SER A 1 219 ? -4.587 29.745 4.886 1.00 85.06 219 SER A O 1
ATOM 1699 N N . ASP A 1 220 ? -3.918 29.242 6.966 1.00 85.12 220 ASP A N 1
ATOM 1700 C CA . ASP A 1 220 ? -2.482 29.331 6.674 1.00 85.12 220 ASP A CA 1
ATOM 1701 C C . ASP A 1 220 ? -2.051 28.300 5.615 1.00 85.12 220 ASP A C 1
ATOM 1703 O O . ASP A 1 220 ? -1.306 28.614 4.680 1.00 85.12 220 ASP A O 1
ATOM 1707 N N . LYS A 1 221 ? -2.571 27.067 5.698 1.00 82.25 221 LYS A N 1
ATOM 1708 C CA . LYS A 1 221 ? -2.311 26.027 4.691 1.00 82.25 221 LYS A CA 1
ATOM 1709 C C . LYS A 1 221 ? -2.930 26.360 3.334 1.00 82.25 221 LYS A C 1
ATOM 1711 O O . LYS A 1 221 ? -2.297 26.082 2.318 1.00 82.25 221 LYS A O 1
ATOM 1716 N N . MET A 1 222 ? -4.113 26.977 3.286 1.00 75.12 222 MET A N 1
ATOM 1717 C CA . MET A 1 222 ? -4.724 27.416 2.024 1.00 75.12 222 MET A CA 1
ATOM 1718 C C . MET A 1 222 ? -3.884 28.493 1.330 1.00 75.12 222 MET A C 1
ATOM 1720 O O . MET A 1 222 ? -3.702 28.416 0.115 1.00 75.12 222 MET A O 1
ATOM 1724 N N . VAL A 1 223 ? -3.291 29.428 2.081 1.00 83.69 223 VAL A N 1
ATOM 1725 C CA . VAL A 1 223 ? -2.326 30.398 1.530 1.00 83.69 223 VAL A CA 1
ATOM 1726 C C . VAL A 1 223 ? -1.100 29.675 0.955 1.00 83.69 223 VAL A C 1
ATOM 1728 O O . VAL A 1 223 ? -0.653 29.981 -0.154 1.00 83.69 223 VAL A O 1
ATOM 1731 N N . GLY A 1 224 ? -0.591 28.657 1.656 1.00 78.50 224 GLY A N 1
ATOM 1732 C CA . GLY A 1 224 ? 0.476 27.787 1.152 1.00 78.50 224 GLY A CA 1
ATOM 1733 C C . GLY A 1 224 ? 0.116 27.106 -0.175 1.00 78.50 224 GLY A C 1
ATOM 1734 O O . GLY A 1 224 ? 0.879 27.177 -1.137 1.00 78.50 224 GLY A O 1
ATOM 1735 N N . VAL A 1 225 ? -1.079 26.522 -0.273 1.00 76.50 225 VAL A N 1
ATOM 1736 C CA . VAL A 1 225 ? -1.569 25.886 -1.509 1.00 76.50 225 VAL A CA 1
ATOM 1737 C C . VAL A 1 225 ? -1.703 26.902 -2.646 1.00 76.50 225 VAL A C 1
ATOM 1739 O O . VAL A 1 225 ? -1.286 26.622 -3.769 1.00 76.50 225 VAL A O 1
ATOM 1742 N N . GLU A 1 226 ? -2.214 28.104 -2.377 1.00 77.12 226 GLU A N 1
ATOM 1743 C CA . GLU A 1 226 ? -2.343 29.155 -3.391 1.00 77.12 226 GLU A CA 1
ATOM 1744 C C . GLU A 1 226 ? -0.975 29.599 -3.937 1.00 77.12 226 GLU A C 1
ATOM 1746 O O . GLU A 1 226 ? -0.796 29.768 -5.148 1.00 77.12 226 GLU A O 1
ATOM 1751 N N . THR A 1 227 ? 0.024 29.752 -3.062 1.00 81.69 227 THR A N 1
ATOM 1752 C CA . THR A 1 227 ? 1.392 30.085 -3.493 1.00 81.69 227 THR A CA 1
ATOM 1753 C C . THR A 1 227 ? 2.025 28.965 -4.317 1.00 81.69 227 THR A C 1
ATOM 1755 O O . THR A 1 227 ? 2.664 29.247 -5.335 1.00 81.69 227 THR A O 1
ATOM 1758 N N . MET A 1 228 ? 1.783 27.704 -3.950 1.00 72.12 228 MET A N 1
ATOM 1759 C CA . MET A 1 228 ? 2.251 26.544 -4.705 1.00 72.12 228 MET A CA 1
ATOM 1760 C C . MET A 1 228 ? 1.596 26.465 -6.089 1.00 72.12 228 MET A C 1
ATOM 1762 O O . MET A 1 228 ? 2.295 26.278 -7.083 1.00 72.12 228 MET A O 1
ATOM 1766 N N . LEU A 1 229 ? 0.284 26.707 -6.184 1.00 70.12 229 LEU A N 1
ATOM 1767 C CA . LEU A 1 229 ? -0.442 26.767 -7.458 1.00 70.12 229 LEU A CA 1
ATOM 1768 C C . LEU A 1 229 ? 0.094 27.879 -8.368 1.00 70.12 229 LEU A C 1
ATOM 1770 O O . LEU A 1 229 ? 0.306 27.660 -9.562 1.00 70.12 229 LEU A O 1
ATOM 1774 N N . LYS A 1 230 ? 0.385 29.062 -7.811 1.00 80.94 230 LYS A N 1
ATOM 1775 C CA . LYS A 1 230 ? 1.021 30.163 -8.554 1.00 80.94 230 LYS A CA 1
ATOM 1776 C C . LYS A 1 230 ? 2.418 29.782 -9.056 1.00 80.94 230 LYS A C 1
ATOM 1778 O O . LYS A 1 230 ? 2.770 30.121 -10.188 1.00 80.94 230 LYS A O 1
ATOM 1783 N N . ALA A 1 231 ? 3.213 29.081 -8.248 1.00 75.69 231 ALA A N 1
ATOM 1784 C CA . ALA A 1 231 ? 4.535 28.600 -8.648 1.00 75.69 231 ALA A CA 1
ATOM 1785 C C . ALA A 1 231 ? 4.449 27.527 -9.746 1.00 75.69 231 ALA A C 1
ATOM 1787 O O . ALA A 1 231 ? 5.173 27.609 -10.739 1.00 75.69 231 ALA A O 1
ATOM 1788 N N . GLN A 1 232 ? 3.519 26.578 -9.619 1.00 73.12 232 GLN A N 1
ATOM 1789 C CA . GLN A 1 232 ? 3.275 25.543 -10.621 1.00 73.12 232 GLN A CA 1
ATOM 1790 C C . GLN A 1 232 ? 2.811 26.152 -11.948 1.00 73.12 232 GLN A C 1
ATOM 1792 O O . GLN A 1 232 ? 3.340 25.798 -12.997 1.00 73.12 232 GLN A O 1
ATOM 1797 N N . GLY A 1 233 ? 1.906 27.135 -11.916 1.00 78.62 233 GLY A N 1
ATOM 1798 C CA . GLY A 1 233 ? 1.486 27.869 -13.112 1.00 78.62 233 GLY A CA 1
ATOM 1799 C C . GLY A 1 233 ? 2.657 28.540 -13.841 1.00 78.62 233 GLY A C 1
ATOM 1800 O O . GLY A 1 233 ? 2.766 28.434 -15.063 1.00 78.62 233 GLY A O 1
ATOM 1801 N N . LYS A 1 234 ? 3.584 29.166 -13.099 1.00 79.81 234 LYS A N 1
ATOM 1802 C CA . LYS A 1 234 ? 4.812 29.747 -13.672 1.00 79.81 234 LYS A CA 1
ATOM 1803 C C . LYS A 1 234 ? 5.738 28.686 -14.268 1.00 79.81 234 LYS A C 1
ATOM 1805 O O . LYS A 1 234 ? 6.274 28.902 -15.352 1.00 79.81 234 LYS A O 1
ATOM 1810 N N . ALA A 1 235 ? 5.919 27.553 -13.594 1.00 75.56 235 ALA A N 1
ATOM 1811 C CA . ALA A 1 235 ? 6.756 26.461 -14.088 1.00 75.56 235 ALA A CA 1
ATOM 1812 C C . ALA A 1 235 ? 6.208 25.874 -15.398 1.00 75.56 235 ALA A C 1
ATOM 1814 O O . ALA A 1 235 ? 6.954 25.732 -16.366 1.00 75.56 235 ALA A O 1
ATOM 1815 N N . THR A 1 236 ? 4.897 25.625 -15.468 1.00 76.56 236 THR A N 1
ATOM 1816 C CA . THR A 1 236 ? 4.230 25.146 -16.687 1.00 76.56 236 THR A CA 1
ATOM 1817 C C . THR A 1 236 ? 4.360 26.150 -17.833 1.00 76.56 236 THR A C 1
ATOM 1819 O O . THR A 1 236 ? 4.624 25.764 -18.972 1.00 76.56 236 THR A O 1
ATOM 1822 N N . TYR A 1 237 ? 4.227 27.449 -17.545 1.00 81.38 237 TYR A N 1
ATOM 1823 C CA . TYR A 1 237 ? 4.434 28.502 -18.540 1.00 81.38 237 TYR A CA 1
ATOM 1824 C C . TYR A 1 237 ? 5.869 28.497 -19.095 1.00 81.38 237 TYR A C 1
ATOM 1826 O O . TYR A 1 237 ? 6.058 28.490 -20.311 1.00 81.38 237 TYR A O 1
ATOM 1834 N N . LEU A 1 238 ? 6.879 28.420 -18.221 1.00 81.25 238 LEU A N 1
ATOM 1835 C CA . LEU A 1 238 ? 8.288 28.340 -18.626 1.00 81.25 238 LEU A CA 1
ATOM 1836 C C . LEU A 1 238 ? 8.589 27.066 -19.426 1.00 81.25 238 LEU A C 1
ATOM 1838 O O . LEU A 1 238 ? 9.335 27.111 -20.402 1.00 81.25 238 LEU A O 1
ATOM 1842 N N . GLN A 1 239 ? 7.981 25.936 -19.063 1.00 77.88 239 GLN A N 1
ATOM 1843 C CA . GLN A 1 239 ? 8.103 24.692 -19.821 1.00 77.88 239 GLN A CA 1
ATOM 1844 C C . GLN A 1 239 ? 7.518 24.834 -21.232 1.00 77.88 239 GLN A C 1
ATOM 1846 O O . GLN A 1 239 ? 8.127 24.372 -22.198 1.00 77.88 239 GLN A O 1
ATOM 1851 N N . MET A 1 240 ? 6.375 25.512 -21.373 1.00 81.19 240 MET A N 1
ATOM 1852 C CA . MET A 1 240 ? 5.785 25.808 -22.679 1.00 81.19 240 MET A CA 1
ATOM 1853 C C . MET A 1 240 ? 6.692 26.725 -23.517 1.00 81.19 240 MET A C 1
ATOM 1855 O O . MET A 1 240 ? 6.862 26.486 -24.714 1.00 81.19 240 MET A O 1
ATOM 1859 N N . GLU A 1 241 ? 7.293 27.761 -22.925 1.00 84.50 241 GLU A N 1
ATOM 1860 C CA . GLU A 1 241 ? 8.261 28.618 -23.627 1.00 84.50 241 GLU A CA 1
ATOM 1861 C C . GLU A 1 241 ? 9.510 27.845 -24.062 1.00 84.50 241 GLU A C 1
ATOM 1863 O O . GLU A 1 241 ? 9.959 27.996 -25.201 1.00 84.50 241 GLU A O 1
ATOM 1868 N N . LEU A 1 242 ? 10.031 26.964 -23.205 1.00 82.81 242 LEU A N 1
ATOM 1869 C CA . LEU A 1 242 ? 11.160 26.100 -23.540 1.00 82.81 242 LEU A CA 1
ATOM 1870 C C . LEU A 1 242 ? 10.826 25.183 -24.720 1.00 82.81 242 LEU A C 1
ATOM 1872 O O . LEU A 1 242 ? 11.613 25.093 -25.659 1.00 82.81 242 LEU A O 1
ATOM 1876 N N . GLN A 1 243 ? 9.649 24.554 -24.716 1.00 82.25 243 GLN A N 1
ATOM 1877 C CA . GLN A 1 243 ? 9.196 23.715 -25.829 1.00 82.25 243 GLN A CA 1
ATOM 1878 C C . GLN A 1 243 ? 9.068 24.510 -27.132 1.00 82.25 243 GLN A C 1
ATOM 1880 O O . GLN A 1 243 ? 9.486 24.032 -28.187 1.00 82.25 243 GLN A O 1
ATOM 1885 N N . LYS A 1 244 ? 8.536 25.738 -27.075 1.00 85.56 244 LYS A N 1
ATOM 1886 C CA . LYS A 1 244 ? 8.488 26.630 -28.244 1.00 85.56 244 LYS A CA 1
ATOM 1887 C C . LYS A 1 244 ? 9.892 26.958 -28.750 1.00 85.56 244 LYS A C 1
ATOM 1889 O O . LYS A 1 244 ? 10.133 26.855 -29.947 1.00 85.56 244 LYS A O 1
ATOM 1894 N N . SER A 1 245 ? 10.822 27.295 -27.858 1.00 84.56 245 SER A N 1
ATOM 1895 C CA . SER A 1 245 ? 12.218 27.588 -28.211 1.00 84.56 245 SER A CA 1
ATOM 1896 C C . SER A 1 245 ? 12.929 26.380 -28.837 1.00 84.56 245 SER A C 1
ATOM 1898 O O . SER A 1 245 ? 13.576 26.503 -29.880 1.00 84.56 245 SER A O 1
ATOM 1900 N N . GLN A 1 246 ? 12.747 25.187 -28.263 1.00 81.62 246 GLN A N 1
ATOM 1901 C CA . GLN A 1 246 ? 13.269 23.932 -28.808 1.00 81.62 246 GLN A CA 1
ATOM 1902 C C . GLN A 1 246 ? 12.708 23.654 -30.198 1.00 81.62 246 GLN A C 1
ATOM 1904 O O . GLN A 1 246 ? 13.470 23.347 -31.108 1.00 81.62 246 GLN A O 1
ATOM 1909 N N . ARG A 1 247 ? 11.395 23.819 -30.389 1.00 79.88 247 ARG A N 1
ATOM 1910 C CA . ARG A 1 247 ? 10.761 23.651 -31.697 1.00 79.88 247 ARG A CA 1
ATOM 1911 C C . ARG A 1 247 ? 11.330 24.622 -32.729 1.00 79.88 247 ARG A C 1
ATOM 1913 O O . ARG A 1 247 ? 11.703 24.181 -33.807 1.00 79.88 247 ARG A O 1
ATOM 1920 N N . THR A 1 248 ? 11.472 25.901 -32.388 1.00 80.19 248 THR A N 1
ATOM 1921 C CA . THR A 1 248 ? 12.097 26.896 -33.274 1.00 80.19 248 THR A CA 1
ATOM 1922 C C . THR A 1 248 ? 13.537 26.514 -33.617 1.00 80.19 248 THR A C 1
ATOM 1924 O O . THR A 1 248 ? 13.948 26.626 -34.767 1.00 80.19 248 THR A O 1
ATOM 1927 N N . THR A 1 249 ? 14.302 26.015 -32.642 1.00 73.19 249 THR A N 1
ATOM 1928 C CA . THR A 1 249 ? 15.683 25.556 -32.853 1.00 73.19 249 THR A CA 1
ATOM 1929 C C . THR A 1 249 ? 15.729 24.345 -33.781 1.00 73.19 249 THR A C 1
ATOM 1931 O O . THR A 1 249 ? 16.533 24.312 -34.705 1.00 73.19 249 THR A O 1
ATOM 1934 N N . VAL A 1 250 ? 14.838 23.372 -33.587 1.00 74.75 250 VAL A N 1
ATOM 1935 C CA . VAL A 1 250 ? 14.712 22.199 -34.459 1.00 74.75 250 VAL A CA 1
ATOM 1936 C C . VAL A 1 250 ? 14.297 22.611 -35.870 1.00 74.75 250 VAL A C 1
ATOM 1938 O O . VAL A 1 250 ? 14.864 22.110 -36.832 1.00 74.75 250 VAL A O 1
ATOM 1941 N N . GLU A 1 251 ? 13.366 23.553 -36.016 1.00 74.50 251 GLU A N 1
ATOM 1942 C CA . GLU A 1 251 ? 12.957 24.090 -37.319 1.00 74.50 251 GLU A CA 1
ATOM 1943 C C . GLU A 1 251 ? 14.092 24.864 -38.012 1.00 74.50 251 GLU A C 1
ATOM 1945 O O . GLU A 1 251 ? 14.200 24.816 -39.235 1.00 74.50 251 GLU A O 1
ATOM 1950 N N . LEU A 1 252 ? 14.958 25.548 -37.256 1.00 74.25 252 LEU A N 1
ATOM 1951 C CA . LEU A 1 252 ? 16.164 26.192 -37.785 1.00 74.25 252 LEU A CA 1
ATOM 1952 C C . LEU A 1 252 ? 17.210 25.161 -38.224 1.00 74.25 252 LEU A C 1
ATOM 1954 O O . LEU A 1 252 ? 17.733 25.278 -39.327 1.00 74.25 252 LEU A O 1
ATOM 1958 N N . ILE A 1 253 ? 17.459 24.127 -37.416 1.00 66.38 253 ILE A N 1
ATOM 1959 C CA . ILE A 1 253 ? 18.370 23.023 -37.760 1.00 66.38 253 ILE A CA 1
ATOM 1960 C C . ILE A 1 253 ? 17.855 22.256 -38.983 1.00 66.38 253 ILE A C 1
ATOM 1962 O O . ILE A 1 253 ? 18.638 21.911 -39.854 1.00 66.38 253 ILE A O 1
ATOM 1966 N N . ALA A 1 254 ? 16.546 22.022 -39.085 1.00 65.38 254 ALA A N 1
ATOM 1967 C CA . ALA A 1 254 ? 15.941 21.354 -40.235 1.00 65.38 254 ALA A CA 1
ATOM 1968 C C . ALA A 1 254 ? 16.004 22.196 -41.524 1.00 65.38 254 ALA A C 1
ATOM 1970 O O . ALA A 1 254 ? 15.921 21.643 -42.616 1.00 65.38 254 ALA A O 1
ATOM 1971 N N . LYS A 1 255 ? 16.126 23.526 -41.408 1.00 68.06 255 LYS A N 1
ATOM 1972 C CA . LYS A 1 255 ? 16.325 24.443 -42.543 1.00 68.06 255 LYS A CA 1
ATOM 1973 C C . LYS A 1 255 ? 17.799 24.649 -42.892 1.00 68.06 255 LYS A C 1
ATOM 1975 O O . LYS A 1 255 ? 18.099 24.969 -44.039 1.00 68.06 255 LYS A O 1
ATOM 1980 N N . GLU A 1 256 ? 18.713 24.486 -41.936 1.00 58.31 256 GLU A N 1
ATOM 1981 C CA . GLU A 1 256 ? 20.140 24.352 -42.218 1.00 58.31 256 GLU A CA 1
ATOM 1982 C C . GLU A 1 256 ? 20.399 22.952 -42.786 1.00 58.31 256 GLU A C 1
ATOM 1984 O O . GLU A 1 256 ? 20.657 21.998 -42.057 1.00 58.31 256 GLU A O 1
ATOM 1989 N N . ASP A 1 257 ? 20.355 22.844 -44.112 1.00 48.16 257 ASP A N 1
ATOM 1990 C CA . ASP A 1 257 ? 20.753 21.658 -44.873 1.00 48.16 257 ASP A CA 1
ATOM 1991 C C . ASP A 1 257 ? 22.278 21.449 -44.743 1.00 48.16 257 ASP A C 1
ATOM 1993 O O . ASP A 1 257 ? 23.073 21.707 -45.647 1.00 48.16 257 ASP A O 1
ATOM 1997 N N . ARG A 1 258 ? 22.738 21.088 -43.541 1.00 53.66 258 ARG A N 1
ATOM 1998 C CA . ARG A 1 258 ? 24.116 20.670 -43.302 1.00 53.66 258 ARG A CA 1
ATOM 1999 C C . ARG A 1 258 ? 24.176 19.175 -43.521 1.00 53.66 258 ARG A C 1
ATOM 2001 O O . ARG A 1 258 ? 23.697 18.398 -42.698 1.00 53.66 258 ARG A O 1
ATOM 2008 N N . GLU A 1 259 ? 24.832 18.787 -44.609 1.00 49.19 259 GLU A N 1
ATOM 2009 C CA . GLU A 1 259 ? 25.270 17.417 -44.846 1.00 49.19 259 GLU A CA 1
ATOM 2010 C C . GLU A 1 259 ? 26.062 16.912 -43.630 1.00 49.19 259 GLU A C 1
ATOM 2012 O O . GLU A 1 259 ? 27.243 17.210 -43.430 1.00 49.19 259 GLU A O 1
ATOM 2017 N N . VAL A 1 260 ? 25.392 16.155 -42.762 1.00 51.03 260 VAL A N 1
ATOM 2018 C CA . VAL A 1 260 ? 26.015 15.577 -41.577 1.00 51.03 260 VAL A CA 1
ATOM 2019 C C . VAL A 1 260 ? 26.940 14.468 -42.068 1.00 51.03 260 VAL A C 1
ATOM 2021 O O . VAL A 1 260 ? 26.483 13.421 -42.529 1.00 51.03 260 VAL A O 1
ATOM 2024 N N . GLY A 1 261 ? 28.256 14.679 -41.975 1.00 48.94 261 GLY A N 1
ATOM 2025 C CA . GLY A 1 261 ? 29.286 13.780 -42.519 1.00 48.94 261 GLY A CA 1
ATOM 2026 C C . GLY A 1 261 ? 29.212 12.309 -42.067 1.00 48.94 261 GLY A C 1
ATOM 2027 O O . GLY A 1 261 ? 29.897 11.463 -42.641 1.00 48.94 261 GLY A O 1
ATOM 2028 N N . GLY A 1 262 ? 28.371 11.975 -41.082 1.00 53.31 262 GLY A N 1
ATOM 2029 C CA . GLY A 1 262 ? 28.031 10.600 -40.709 1.00 53.31 262 GLY A CA 1
ATOM 2030 C C . GLY A 1 262 ? 27.202 9.849 -41.763 1.00 53.31 262 GLY A C 1
ATOM 2031 O O . GLY A 1 262 ? 27.498 8.688 -42.037 1.00 53.31 262 GLY A O 1
ATOM 2032 N N . MET A 1 263 ? 26.234 10.498 -42.427 1.00 49.94 263 MET A N 1
ATOM 2033 C CA . MET A 1 263 ? 25.409 9.843 -43.461 1.00 49.94 263 MET A CA 1
ATOM 2034 C C . MET A 1 263 ? 26.189 9.571 -44.753 1.00 49.94 263 MET A C 1
ATOM 2036 O O . MET A 1 263 ? 26.030 8.516 -45.365 1.00 49.94 263 MET A O 1
ATOM 2040 N N . LEU A 1 264 ? 27.107 10.466 -45.131 1.00 50.22 264 LEU A N 1
ATOM 2041 C CA . LEU A 1 264 ? 28.001 10.266 -46.280 1.00 50.22 264 LEU A CA 1
ATOM 2042 C C . LEU A 1 264 ? 28.938 9.063 -46.095 1.00 50.22 264 LEU A C 1
ATOM 2044 O O . LEU A 1 264 ? 29.290 8.395 -47.067 1.00 50.22 264 LEU A O 1
ATOM 2048 N N . ARG A 1 265 ? 29.315 8.740 -44.851 1.00 52.50 265 ARG A N 1
ATOM 2049 C CA . ARG A 1 265 ? 30.157 7.571 -44.566 1.00 52.50 265 ARG A CA 1
ATOM 2050 C C . ARG A 1 265 ? 29.411 6.258 -44.741 1.00 52.50 265 ARG A C 1
ATOM 2052 O O . ARG A 1 265 ? 30.074 5.287 -45.079 1.00 52.50 265 ARG A O 1
ATOM 2059 N N . MET A 1 266 ? 28.090 6.203 -44.556 1.00 53.31 266 MET A N 1
ATOM 2060 C CA . MET A 1 266 ? 27.300 4.963 -44.663 1.00 53.31 266 MET A CA 1
ATOM 2061 C C . MET A 1 266 ? 26.962 4.544 -46.102 1.00 53.31 266 MET A C 1
ATOM 2063 O O . MET A 1 266 ? 26.622 3.387 -46.323 1.00 53.31 266 MET A O 1
ATOM 2067 N N . ARG A 1 267 ? 27.115 5.449 -47.080 1.00 55.53 267 ARG A N 1
ATOM 2068 C CA . ARG A 1 267 ? 26.820 5.195 -48.504 1.00 55.53 267 ARG A CA 1
ATOM 2069 C C . ARG A 1 267 ? 27.967 4.585 -49.322 1.00 55.53 267 ARG A C 1
ATOM 2071 O O . ARG A 1 267 ? 27.760 4.253 -50.482 1.00 55.53 267 ARG A O 1
ATOM 2078 N N . LYS A 1 268 ? 29.183 4.473 -48.775 1.00 57.66 268 LYS A N 1
ATOM 2079 C CA . LYS A 1 268 ? 30.314 3.867 -49.504 1.00 57.66 268 LYS A CA 1
ATOM 2080 C C . LYS A 1 268 ? 30.274 2.341 -49.391 1.00 57.66 268 LYS A C 1
ATOM 2082 O O . LYS A 1 268 ? 30.167 1.845 -48.269 1.00 57.66 268 LYS A O 1
ATOM 2087 N N . SER A 1 269 ? 30.422 1.653 -50.530 1.00 58.88 269 SER A N 1
ATOM 2088 C CA . SER A 1 269 ? 30.671 0.203 -50.628 1.00 58.88 269 SER A CA 1
ATOM 2089 C C . SER A 1 269 ? 31.658 -0.258 -49.555 1.00 58.88 269 SER A C 1
ATOM 2091 O O . SER A 1 269 ? 32.632 0.446 -49.281 1.00 58.88 269 SER A O 1
ATOM 2093 N N . ARG A 1 270 ? 31.388 -1.402 -48.917 1.00 63.38 270 ARG A N 1
ATOM 2094 C CA . ARG A 1 270 ? 32.198 -1.926 -47.800 1.00 63.38 270 ARG A CA 1
ATOM 2095 C C . ARG A 1 270 ? 33.153 -3.049 -48.184 1.00 63.38 270 ARG A C 1
ATOM 2097 O O . ARG A 1 270 ? 34.012 -3.408 -47.388 1.00 63.38 270 ARG A O 1
ATOM 2104 N N . PHE A 1 271 ? 33.030 -3.574 -49.397 1.00 61.50 271 PHE A N 1
ATOM 2105 C CA . PHE A 1 271 ? 33.910 -4.613 -49.908 1.00 61.50 271 PHE A CA 1
ATOM 2106 C C . PHE A 1 271 ? 34.626 -4.074 -51.145 1.00 61.50 271 PHE A C 1
ATOM 2108 O O . PHE A 1 271 ? 34.003 -3.907 -52.192 1.00 61.50 271 PHE A O 1
ATOM 2115 N N . ASP A 1 272 ? 35.926 -3.806 -51.025 1.00 55.00 272 ASP A N 1
ATOM 2116 C CA . ASP A 1 272 ? 36.770 -3.357 -52.135 1.00 55.00 272 ASP A CA 1
ATOM 2117 C C . ASP A 1 272 ? 37.622 -4.535 -52.641 1.00 55.00 272 ASP A C 1
ATOM 2119 O O . ASP A 1 272 ? 38.569 -4.971 -51.982 1.00 55.00 272 ASP A O 1
ATOM 2123 N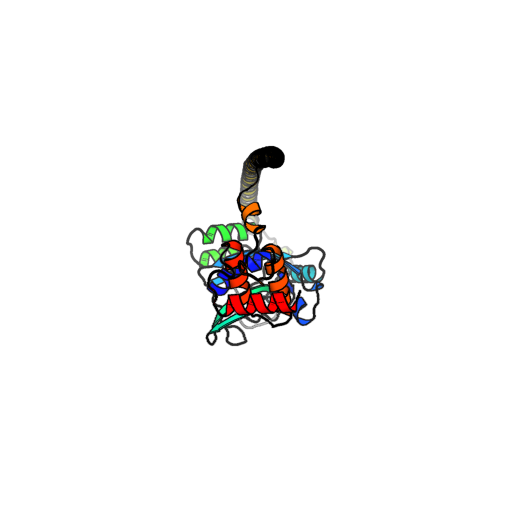 N . GLY A 1 273 ? 37.268 -5.071 -53.813 1.00 56.41 273 GLY A N 1
ATOM 2124 C CA . GLY A 1 273 ? 38.016 -6.109 -54.527 1.00 56.41 273 GLY A CA 1
ATOM 2125 C C . GLY A 1 273 ? 37.361 -6.448 -55.870 1.00 56.41 273 GLY A C 1
ATOM 2126 O O . GLY A 1 273 ? 36.146 -6.361 -56.010 1.00 56.41 273 GLY A O 1
ATOM 2127 N N . GLU A 1 274 ? 38.137 -6.825 -56.888 1.00 44.84 274 GLU A N 1
ATOM 2128 C CA . GLU A 1 274 ? 37.561 -7.318 -58.149 1.00 44.84 274 GLU A CA 1
ATOM 2129 C C . GLU A 1 274 ? 36.697 -8.564 -57.866 1.00 44.84 274 GLU A C 1
ATOM 2131 O O . GLU A 1 274 ? 37.207 -9.606 -57.457 1.00 44.84 274 GLU A O 1
ATOM 2136 N N . GLY A 1 275 ? 35.373 -8.435 -58.028 1.00 57.94 275 GLY A N 1
ATOM 2137 C CA . GLY A 1 275 ? 34.391 -9.485 -57.717 1.00 57.94 275 GLY A CA 1
ATOM 2138 C C . GLY A 1 275 ? 33.703 -9.381 -56.344 1.00 57.94 275 GLY A C 1
ATOM 2139 O O . GLY A 1 275 ? 33.008 -10.323 -55.950 1.00 57.94 275 GLY A O 1
ATOM 2140 N N . SER A 1 276 ? 33.873 -8.276 -55.607 1.00 59.72 276 SER A N 1
ATOM 2141 C CA . SER A 1 276 ? 33.137 -8.017 -54.365 1.00 59.72 276 SER A CA 1
ATOM 2142 C C . SER A 1 276 ? 31.724 -7.473 -54.618 1.00 59.72 276 SER A C 1
ATOM 2144 O O . SER A 1 276 ? 31.476 -6.728 -55.569 1.00 59.72 276 SER A O 1
ATOM 2146 N N . VAL A 1 277 ? 30.769 -7.849 -53.761 1.00 64.06 277 VAL A N 1
ATOM 2147 C CA . VAL A 1 277 ? 29.386 -7.358 -53.849 1.00 64.06 277 VAL A CA 1
ATOM 2148 C C . VAL A 1 277 ? 29.312 -5.955 -53.244 1.00 64.06 277 VAL A C 1
ATOM 2150 O O . VAL A 1 277 ? 29.637 -5.756 -52.073 1.00 64.06 277 VAL A O 1
ATOM 2153 N N . ASN A 1 278 ? 28.884 -4.978 -54.044 1.00 68.44 278 ASN A N 1
ATOM 2154 C CA . ASN A 1 278 ? 28.690 -3.600 -53.603 1.00 68.44 278 ASN A CA 1
ATOM 2155 C C . ASN A 1 278 ? 27.340 -3.471 -52.886 1.00 68.44 278 ASN A C 1
ATOM 2157 O O . ASN A 1 278 ? 26.304 -3.298 -53.527 1.00 68.44 278 ASN A O 1
ATOM 2161 N N . ILE A 1 279 ? 27.361 -3.587 -51.560 1.00 76.38 279 ILE A N 1
ATOM 2162 C CA . ILE A 1 279 ? 26.189 -3.412 -50.701 1.00 76.38 279 ILE A CA 1
ATOM 2163 C C . ILE A 1 279 ? 26.456 -2.296 -49.685 1.00 76.38 279 ILE A C 1
ATOM 2165 O O . ILE A 1 279 ? 27.567 -2.167 -49.158 1.00 76.38 279 ILE A O 1
ATOM 2169 N N . ASP A 1 280 ? 25.453 -1.454 -49.438 1.00 82.56 280 ASP A N 1
ATOM 2170 C CA . ASP A 1 280 ? 25.580 -0.349 -48.493 1.00 82.56 280 ASP A CA 1
ATOM 2171 C C . ASP A 1 280 ? 25.410 -0.823 -47.036 1.00 82.56 280 ASP A C 1
ATOM 2173 O O . ASP A 1 280 ? 24.854 -1.885 -46.744 1.00 82.56 280 ASP A O 1
ATOM 2177 N N . GLY A 1 281 ? 25.946 -0.043 -46.094 1.00 82.56 281 GLY A N 1
ATOM 2178 C CA . GLY A 1 281 ? 25.907 -0.384 -44.668 1.00 82.56 281 GLY A CA 1
ATOM 2179 C C . GLY A 1 281 ? 24.492 -0.655 -44.133 1.00 82.56 281 GLY A C 1
ATOM 2180 O O . GLY A 1 281 ? 24.305 -1.667 -43.460 1.00 82.56 281 GLY A O 1
ATOM 2181 N N . PRO A 1 282 ? 23.493 0.198 -44.432 1.00 86.12 282 PRO A N 1
ATOM 2182 C CA . PRO A 1 282 ? 22.109 -0.027 -44.022 1.00 86.12 282 PRO A CA 1
ATOM 2183 C C . PRO A 1 282 ? 21.525 -1.357 -44.513 1.00 86.12 282 PRO A C 1
ATOM 2185 O O . PRO A 1 282 ? 20.933 -2.075 -43.710 1.00 86.12 282 PRO A O 1
ATOM 2188 N N . THR A 1 283 ? 21.749 -1.729 -45.778 1.00 86.06 283 THR A N 1
ATOM 2189 C CA . THR A 1 283 ? 21.243 -3.000 -46.319 1.00 86.06 283 THR A CA 1
ATOM 2190 C C . THR A 1 283 ? 21.898 -4.195 -45.623 1.00 86.06 283 THR A C 1
ATOM 2192 O O . THR A 1 283 ? 21.229 -5.183 -45.330 1.00 86.06 283 THR A O 1
ATOM 2195 N N . VAL A 1 284 ? 23.187 -4.108 -45.270 1.00 88.12 284 VAL A N 1
ATOM 2196 C CA . VAL A 1 284 ? 23.856 -5.163 -44.486 1.00 88.12 284 VAL A CA 1
ATOM 2197 C C . VAL A 1 284 ? 23.246 -5.313 -43.087 1.00 88.12 284 VAL A C 1
ATOM 2199 O O . VAL A 1 284 ? 23.126 -6.434 -42.596 1.00 88.12 284 VAL A O 1
ATOM 2202 N N . LEU A 1 285 ? 22.834 -4.217 -42.442 1.00 90.50 285 LEU A N 1
ATOM 2203 C CA . LEU A 1 285 ? 22.166 -4.267 -41.132 1.00 90.50 285 LEU A CA 1
ATOM 2204 C C . LEU A 1 285 ? 20.753 -4.847 -41.209 1.00 90.50 285 LEU A C 1
ATOM 2206 O O . LEU A 1 285 ? 20.303 -5.507 -40.275 1.00 90.50 285 LEU A O 1
ATOM 2210 N N . GLU A 1 286 ? 20.040 -4.593 -42.300 1.00 90.56 286 GLU A N 1
ATOM 2211 C CA . GLU A 1 286 ? 18.734 -5.202 -42.538 1.00 90.56 286 GLU A CA 1
ATOM 2212 C C . GLU A 1 286 ? 18.882 -6.711 -42.766 1.00 90.56 286 GLU A C 1
ATOM 2214 O O . GLU A 1 286 ? 18.252 -7.514 -42.074 1.00 90.56 286 GLU A O 1
ATOM 2219 N N . LYS A 1 287 ? 19.822 -7.105 -43.633 1.00 91.38 287 LYS A N 1
ATOM 2220 C CA . LYS A 1 287 ? 20.139 -8.512 -43.900 1.00 91.38 287 LYS A CA 1
ATOM 2221 C C . LYS A 1 287 ? 20.672 -9.258 -42.684 1.00 91.38 287 LYS A C 1
ATOM 2223 O O . LYS A 1 287 ? 20.331 -10.423 -42.504 1.00 91.38 287 LYS A O 1
ATOM 2228 N N . SER A 1 288 ? 21.439 -8.614 -41.804 1.00 92.62 288 SER A N 1
ATOM 2229 C CA . SER A 1 288 ? 21.927 -9.276 -40.590 1.00 92.62 288 SER A CA 1
ATOM 2230 C C . SER A 1 288 ? 20.783 -9.703 -39.667 1.00 92.62 288 SER A C 1
ATOM 2232 O O . SER A 1 288 ? 20.845 -10.781 -39.080 1.00 92.62 288 SER A O 1
ATOM 2234 N N . ARG A 1 289 ? 19.693 -8.928 -39.595 1.00 91.94 289 ARG A N 1
ATOM 2235 C CA . ARG A 1 289 ? 18.493 -9.302 -38.828 1.00 91.94 289 ARG A CA 1
ATOM 2236 C C . ARG A 1 289 ? 17.779 -10.504 -39.443 1.00 91.94 289 ARG A C 1
ATOM 2238 O O . ARG A 1 289 ? 17.370 -11.403 -38.709 1.00 91.94 289 ARG A O 1
ATOM 2245 N N . GLU A 1 290 ? 17.677 -10.546 -40.771 1.00 93.06 290 GLU A N 1
ATOM 2246 C CA . GLU A 1 290 ? 17.136 -11.701 -41.499 1.00 93.06 290 GLU A CA 1
ATOM 2247 C C . GLU A 1 290 ? 17.990 -12.955 -41.255 1.00 93.06 290 GLU A C 1
ATOM 2249 O O . GLU A 1 290 ? 17.463 -14.015 -40.921 1.00 93.06 290 GLU A O 1
ATOM 2254 N N . TRP A 1 291 ? 19.319 -12.835 -41.309 1.00 95.88 291 TRP A N 1
ATOM 2255 C CA . TRP A 1 291 ? 20.231 -13.958 -41.075 1.00 95.88 291 TRP A CA 1
ATOM 2256 C C . TRP A 1 291 ? 20.180 -14.499 -39.642 1.00 95.88 291 TRP A C 1
ATOM 2258 O O . TRP A 1 291 ? 20.363 -15.703 -39.454 1.00 95.88 291 TRP A O 1
ATOM 2268 N N . VAL A 1 292 ? 19.906 -13.655 -38.640 1.00 94.69 292 VAL A N 1
ATOM 2269 C CA . VAL A 1 292 ? 19.639 -14.116 -37.264 1.00 94.69 292 VAL A CA 1
ATOM 2270 C C . VAL A 1 292 ? 18.348 -14.934 -37.217 1.00 94.69 292 VAL A C 1
ATOM 2272 O O . VAL A 1 292 ? 18.326 -16.011 -36.619 1.00 94.69 292 VAL A O 1
ATOM 2275 N N . ALA A 1 293 ? 17.280 -14.467 -37.873 1.00 92.38 293 ALA A N 1
ATOM 2276 C CA . ALA A 1 293 ? 16.005 -15.187 -37.926 1.00 92.38 293 ALA A CA 1
ATOM 2277 C C . ALA A 1 293 ? 16.138 -16.547 -38.640 1.00 92.38 293 ALA A C 1
ATOM 2279 O O . ALA A 1 293 ? 15.570 -17.546 -38.197 1.00 92.38 293 ALA A O 1
ATOM 2280 N N . GLU A 1 294 ? 16.956 -16.605 -39.691 1.00 94.56 294 GLU A N 1
ATOM 2281 C CA . GLU A 1 294 ? 17.277 -17.821 -40.446 1.00 94.56 294 GLU A CA 1
ATOM 2282 C C . GLU A 1 294 ? 18.346 -18.705 -39.778 1.00 94.56 294 GLU A C 1
ATOM 2284 O O . GLU A 1 294 ? 18.702 -19.753 -40.319 1.00 94.56 294 GLU A O 1
ATOM 2289 N N . LYS A 1 295 ? 18.867 -18.312 -38.604 1.00 94.06 295 LYS A N 1
ATOM 2290 C CA . LYS A 1 295 ? 19.952 -19.001 -37.875 1.00 94.06 295 LYS A CA 1
ATOM 2291 C C . LYS A 1 295 ? 21.242 -19.176 -38.690 1.00 94.06 295 LYS A C 1
ATOM 2293 O O . LYS A 1 295 ? 22.021 -20.094 -38.439 1.00 94.06 295 LYS A O 1
ATOM 2298 N N . LYS A 1 296 ? 21.482 -18.296 -39.664 1.00 93.50 296 LYS A N 1
ATOM 2299 C CA . LYS A 1 296 ? 22.719 -18.243 -40.459 1.00 93.50 296 LYS A CA 1
ATOM 2300 C C . LYS A 1 296 ? 23.855 -17.560 -39.696 1.00 93.50 296 LYS A C 1
ATOM 2302 O O . LYS A 1 296 ? 25.023 -17.892 -39.906 1.00 93.50 296 LYS A O 1
ATOM 2307 N N . ILE A 1 297 ? 23.504 -16.647 -38.794 1.00 95.25 297 ILE A N 1
ATOM 2308 C CA . ILE A 1 297 ? 24.402 -16.041 -37.808 1.00 95.25 297 ILE A CA 1
ATOM 2309 C C . ILE A 1 297 ? 23.749 -16.049 -36.423 1.00 95.25 297 ILE A C 1
ATOM 2311 O O . ILE A 1 297 ? 22.526 -16.160 -36.315 1.00 95.25 297 ILE A O 1
ATOM 2315 N N . ASP A 1 298 ? 24.552 -15.924 -35.372 1.00 95.25 298 ASP A N 1
ATOM 2316 C CA . ASP A 1 298 ? 24.049 -15.724 -34.011 1.00 95.25 298 ASP A CA 1
ATOM 2317 C C . ASP A 1 298 ? 23.906 -14.230 -33.639 1.00 95.25 298 ASP A C 1
ATOM 2319 O O . ASP A 1 298 ? 24.266 -13.321 -34.392 1.00 95.25 298 ASP A O 1
ATOM 2323 N N . ILE A 1 299 ? 23.330 -13.963 -32.462 1.00 93.06 299 ILE A N 1
ATOM 2324 C CA . ILE A 1 299 ? 23.072 -12.597 -31.971 1.00 93.06 299 ILE A CA 1
ATOM 2325 C C . ILE A 1 299 ? 24.382 -11.835 -31.697 1.00 93.06 299 ILE A C 1
ATOM 2327 O O . ILE A 1 299 ? 24.430 -10.614 -31.858 1.00 93.06 299 ILE A O 1
ATOM 2331 N N . LEU A 1 300 ? 25.449 -12.531 -31.293 1.00 92.62 300 LEU A N 1
ATOM 2332 C CA . LEU A 1 300 ? 26.745 -11.914 -31.009 1.00 92.62 300 LEU A CA 1
ATOM 2333 C C . LEU A 1 300 ? 27.443 -11.509 -32.313 1.00 92.62 300 LEU A C 1
ATOM 2335 O O . LEU A 1 300 ? 27.953 -10.393 -32.416 1.00 92.62 300 LEU A O 1
ATOM 2339 N N . GLU A 1 301 ? 27.398 -12.372 -33.328 1.00 94.19 301 GLU A N 1
ATOM 2340 C CA . GLU A 1 301 ? 27.850 -12.089 -34.689 1.00 94.19 301 GLU A CA 1
ATOM 2341 C C . GLU A 1 301 ? 27.085 -10.896 -35.280 1.00 94.19 301 GLU A C 1
ATOM 2343 O O . GLU A 1 301 ? 27.705 -9.992 -35.840 1.00 94.19 301 GLU A O 1
ATOM 2348 N N . ALA A 1 302 ? 25.764 -10.819 -35.086 1.00 93.56 302 ALA A N 1
ATOM 2349 C CA . ALA A 1 302 ? 24.959 -9.678 -35.528 1.00 93.56 302 ALA A CA 1
ATOM 2350 C C . ALA A 1 302 ? 25.368 -8.360 -34.846 1.00 93.56 302 ALA A C 1
ATOM 2352 O O . ALA A 1 302 ? 25.511 -7.336 -35.520 1.00 93.56 302 ALA A O 1
ATOM 2353 N N . GLY A 1 303 ? 25.627 -8.386 -33.534 1.00 91.62 303 GLY A N 1
ATOM 2354 C CA . GLY A 1 303 ? 26.126 -7.220 -32.800 1.00 91.62 303 GLY A CA 1
ATOM 2355 C C . GLY A 1 303 ? 27.513 -6.765 -33.274 1.00 91.62 303 GLY A C 1
ATOM 2356 O O . GLY A 1 303 ? 27.777 -5.565 -33.385 1.00 91.62 303 GLY A O 1
ATOM 2357 N N . LEU A 1 304 ? 28.394 -7.709 -33.618 1.00 92.62 304 LEU A N 1
ATOM 2358 C CA . LEU A 1 304 ? 29.707 -7.406 -34.193 1.00 92.62 304 LEU A CA 1
ATOM 2359 C C . LEU A 1 304 ? 29.596 -6.818 -35.604 1.00 92.62 304 LEU A C 1
ATOM 2361 O O . LEU A 1 304 ? 30.309 -5.860 -35.913 1.00 92.62 304 LEU A O 1
ATOM 2365 N N . ILE A 1 305 ? 28.689 -7.333 -36.439 1.00 92.69 305 ILE A N 1
ATOM 2366 C CA . ILE A 1 305 ? 28.391 -6.761 -37.760 1.00 92.69 305 ILE A CA 1
ATOM 2367 C C . ILE A 1 305 ? 27.915 -5.318 -37.599 1.00 92.69 305 ILE A C 1
ATOM 2369 O O . ILE A 1 305 ? 28.466 -4.427 -38.241 1.00 92.69 305 ILE A O 1
ATOM 2373 N N . GLU A 1 306 ? 26.967 -5.055 -36.697 1.00 92.06 306 GLU A N 1
ATOM 2374 C CA . GLU A 1 306 ? 26.462 -3.702 -36.448 1.00 92.06 306 GLU A CA 1
ATOM 2375 C C . GLU A 1 306 ? 27.570 -2.742 -36.008 1.00 92.06 306 GLU A C 1
ATOM 2377 O O . GLU A 1 306 ? 27.732 -1.649 -36.564 1.00 92.06 306 GLU A O 1
ATOM 2382 N N . GLN A 1 307 ? 28.403 -3.177 -35.064 1.00 91.94 307 GLN A N 1
ATOM 2383 C CA . GLN A 1 307 ? 29.541 -2.393 -34.605 1.00 91.94 307 GLN A CA 1
ATOM 2384 C C . GLN A 1 307 ? 30.518 -2.073 -35.750 1.00 91.94 307 GLN A C 1
ATOM 2386 O O . GLN A 1 307 ? 31.004 -0.941 -35.845 1.00 91.94 307 GLN A O 1
ATOM 2391 N N . ARG A 1 308 ? 30.816 -3.050 -36.615 1.00 90.25 308 ARG A N 1
ATOM 2392 C CA . ARG A 1 308 ? 31.747 -2.899 -37.744 1.00 90.25 308 ARG A CA 1
ATOM 2393 C C . ARG A 1 308 ? 31.169 -2.049 -38.872 1.00 90.25 308 ARG A C 1
ATOM 2395 O O . ARG A 1 308 ? 31.899 -1.242 -39.444 1.00 90.25 308 ARG A O 1
ATOM 2402 N N . VAL A 1 309 ? 29.871 -2.149 -39.154 1.00 88.44 309 VAL A N 1
ATOM 2403 C CA . VAL A 1 309 ? 29.187 -1.272 -40.120 1.00 88.44 309 VAL A CA 1
ATOM 2404 C C . VAL A 1 309 ? 29.253 0.184 -39.655 1.00 88.44 309 VAL A C 1
ATOM 2406 O O . VAL A 1 309 ? 29.664 1.055 -40.428 1.00 88.44 309 VAL A O 1
ATOM 2409 N N . ASN A 1 310 ? 28.947 0.438 -38.379 1.00 84.00 310 ASN A N 1
ATOM 2410 C CA . ASN A 1 310 ? 28.979 1.778 -37.786 1.00 84.00 310 ASN A CA 1
ATOM 2411 C C . ASN A 1 310 ? 30.393 2.379 -37.757 1.00 84.00 310 ASN A C 1
ATOM 2413 O O . ASN A 1 310 ? 30.570 3.583 -37.948 1.00 84.00 310 ASN A O 1
ATOM 2417 N N . LYS A 1 311 ? 31.417 1.541 -37.557 1.00 85.88 311 LYS A N 1
ATOM 2418 C CA . LYS A 1 311 ? 32.832 1.947 -37.591 1.00 85.88 311 LYS A CA 1
ATOM 2419 C C . LYS A 1 311 ? 33.436 1.988 -38.996 1.00 85.88 311 LYS A C 1
ATOM 2421 O O . LYS A 1 311 ? 34.586 2.398 -39.127 1.00 85.88 311 LYS A O 1
ATOM 2426 N N . ASN A 1 312 ? 32.681 1.605 -40.028 1.00 82.56 312 ASN A N 1
ATOM 2427 C CA . ASN A 1 312 ? 33.179 1.442 -41.393 1.00 82.56 312 ASN A CA 1
ATOM 2428 C C . ASN A 1 312 ? 34.409 0.512 -41.480 1.00 82.56 312 ASN A C 1
ATOM 2430 O O . ASN A 1 312 ? 35.401 0.835 -42.127 1.00 82.56 312 ASN A O 1
ATOM 2434 N N . SER A 1 313 ? 34.360 -0.610 -40.765 1.00 84.44 313 SER A N 1
ATOM 2435 C CA . SER A 1 313 ? 35.442 -1.599 -40.708 1.00 84.44 313 SER A CA 1
ATOM 2436 C C . SER A 1 313 ? 34.997 -3.019 -41.069 1.00 84.44 313 SER A C 1
ATOM 2438 O O . SER A 1 313 ? 35.791 -3.955 -40.990 1.00 84.44 313 SER A O 1
ATOM 2440 N N . LEU A 1 314 ? 33.736 -3.197 -41.472 1.00 85.44 314 LEU A N 1
ATOM 2441 C CA . LEU A 1 314 ? 33.241 -4.472 -41.993 1.00 85.44 314 LEU A CA 1
ATOM 2442 C C . LEU A 1 314 ? 33.954 -4.801 -43.313 1.00 85.44 314 LEU A C 1
ATOM 2444 O O . LEU A 1 314 ? 34.068 -3.923 -44.163 1.00 85.44 314 LEU A O 1
ATOM 2448 N N . GLY A 1 315 ? 34.454 -6.030 -43.462 1.00 82.81 315 GLY A N 1
ATOM 2449 C CA . GLY A 1 315 ? 35.236 -6.456 -44.634 1.00 82.81 315 GLY A CA 1
ATOM 2450 C C . GLY A 1 315 ? 36.711 -6.031 -44.604 1.00 82.81 315 GLY A C 1
ATOM 2451 O O . GLY A 1 315 ? 37.492 -6.427 -45.469 1.00 82.81 315 GLY A O 1
ATOM 2452 N N . THR A 1 316 ? 37.121 -5.236 -43.607 1.00 84.31 316 THR A N 1
ATOM 2453 C CA . THR A 1 316 ? 38.506 -4.751 -43.477 1.00 84.31 316 THR A CA 1
ATOM 2454 C C . THR A 1 316 ? 39.408 -5.756 -42.764 1.00 84.31 316 THR A C 1
ATOM 2456 O O . THR A 1 316 ? 40.602 -5.821 -43.054 1.00 84.31 316 THR A O 1
ATOM 2459 N N . TYR A 1 317 ? 38.861 -6.535 -41.828 1.00 82.62 317 TYR A N 1
ATOM 2460 C CA . TYR A 1 317 ? 39.641 -7.463 -41.009 1.00 82.62 317 TYR A CA 1
ATOM 2461 C C . TYR A 1 317 ? 39.907 -8.788 -41.727 1.00 82.62 317 TYR A C 1
ATOM 2463 O O . TYR A 1 317 ? 40.889 -9.451 -41.398 1.00 82.62 317 TYR A O 1
ATOM 2471 N N . LYS A 1 318 ? 39.077 -9.140 -42.725 1.00 84.81 318 LYS A N 1
ATOM 2472 C CA . LYS A 1 318 ? 39.172 -10.383 -43.516 1.00 84.81 318 LYS A CA 1
ATOM 2473 C C . LYS A 1 318 ? 39.213 -11.638 -42.638 1.00 84.81 318 LYS A C 1
ATOM 2475 O O . LYS A 1 318 ? 39.912 -12.601 -42.942 1.00 84.81 318 LYS A O 1
ATOM 2480 N N . ASP A 1 319 ? 38.488 -11.595 -41.528 1.00 89.69 319 ASP A N 1
ATOM 2481 C CA . ASP A 1 319 ? 38.336 -12.718 -40.613 1.00 89.69 319 ASP A CA 1
ATOM 2482 C C . ASP A 1 319 ? 37.152 -13.614 -41.013 1.00 89.69 319 ASP A C 1
ATOM 2484 O O . ASP A 1 319 ? 36.498 -13.410 -42.044 1.00 89.69 319 ASP A O 1
ATOM 2488 N N . ASP A 1 320 ? 36.886 -14.640 -40.203 1.00 91.81 320 ASP A N 1
ATOM 2489 C CA . ASP A 1 320 ? 35.809 -15.600 -40.457 1.00 91.81 320 ASP A CA 1
ATOM 2490 C C . ASP A 1 320 ? 34.439 -14.916 -40.539 1.00 91.81 320 ASP A C 1
ATOM 2492 O O . ASP A 1 320 ? 33.610 -15.304 -41.362 1.00 91.81 320 ASP A O 1
ATOM 2496 N N . LEU A 1 321 ? 34.209 -13.868 -39.735 1.00 90.75 321 LEU A N 1
ATOM 2497 C CA . LEU A 1 321 ? 32.962 -13.103 -39.750 1.00 90.75 321 LEU A CA 1
ATOM 2498 C C . LEU A 1 321 ? 32.819 -12.309 -41.052 1.00 90.75 321 LEU A C 1
ATOM 2500 O O . LEU A 1 321 ? 31.772 -12.387 -41.691 1.00 90.75 321 LEU A O 1
ATOM 2504 N N . ASP A 1 322 ? 33.865 -11.595 -41.475 1.00 89.19 322 ASP A N 1
ATOM 2505 C CA . ASP A 1 322 ? 33.858 -10.847 -42.737 1.00 89.19 322 ASP A CA 1
ATOM 2506 C C . ASP A 1 322 ? 33.632 -11.791 -43.937 1.00 89.19 322 ASP A C 1
ATOM 2508 O O . ASP A 1 322 ? 32.792 -11.516 -44.797 1.00 89.19 322 ASP A O 1
ATOM 2512 N N . SER A 1 323 ? 34.300 -12.950 -43.951 1.00 90.62 323 SER A N 1
ATOM 2513 C CA . SER A 1 323 ? 34.155 -13.971 -45.003 1.00 90.62 323 SER A CA 1
ATOM 2514 C C . SER A 1 323 ? 32.756 -14.599 -45.017 1.00 90.62 323 SER A C 1
ATOM 2516 O O . SER A 1 323 ? 32.176 -14.855 -46.076 1.00 90.62 323 SER A O 1
ATOM 2518 N N . LYS A 1 324 ? 32.187 -14.843 -43.830 1.00 92.50 324 LYS A N 1
ATOM 2519 C CA . LYS A 1 324 ? 30.832 -15.379 -43.660 1.00 92.50 324 LYS A CA 1
ATOM 2520 C C . LYS A 1 324 ? 29.786 -14.386 -44.157 1.00 92.50 324 LYS A C 1
ATOM 2522 O O . LYS A 1 324 ? 28.890 -14.793 -44.892 1.00 92.50 324 LYS A O 1
ATOM 2527 N N . VAL A 1 325 ? 29.918 -13.105 -43.814 1.00 90.75 325 VAL A N 1
ATOM 2528 C CA . VAL A 1 325 ? 29.024 -12.038 -44.285 1.00 90.75 325 VAL A CA 1
ATOM 2529 C C . VAL A 1 325 ? 29.113 -11.884 -45.802 1.00 90.75 325 VAL A C 1
ATOM 2531 O O . VAL A 1 325 ? 28.079 -11.847 -46.461 1.00 90.75 325 VAL A O 1
ATOM 2534 N N . GLU A 1 326 ? 30.316 -11.880 -46.382 1.00 89.50 326 GLU A N 1
ATOM 2535 C CA . GLU A 1 326 ? 30.487 -11.784 -47.837 1.00 89.50 326 GLU A CA 1
ATOM 2536 C C . GLU A 1 326 ? 29.819 -12.954 -48.579 1.00 89.50 326 GLU A C 1
ATOM 2538 O O . GLU A 1 326 ? 29.132 -12.747 -49.582 1.00 89.50 326 GLU A O 1
ATOM 2543 N N . ARG A 1 327 ? 29.957 -14.185 -48.066 1.00 90.75 327 ARG A N 1
ATOM 2544 C CA . ARG A 1 327 ? 29.277 -15.364 -48.623 1.00 90.75 327 ARG A CA 1
ATOM 2545 C C . ARG A 1 327 ? 27.756 -15.233 -48.540 1.00 90.75 327 ARG A C 1
ATOM 2547 O O . ARG A 1 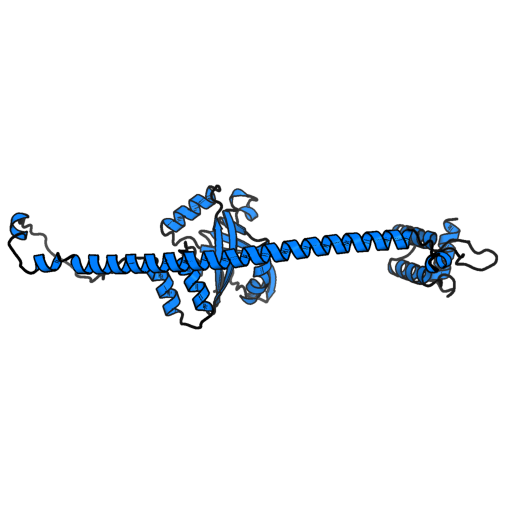327 ? 27.080 -15.482 -49.531 1.00 90.75 327 ARG A O 1
ATOM 2554 N N . LEU A 1 328 ? 27.226 -14.813 -47.392 1.00 91.56 328 LEU A N 1
ATOM 2555 C CA . LEU A 1 328 ? 25.784 -14.641 -47.195 1.00 91.56 328 LEU A CA 1
ATOM 2556 C C . LEU A 1 328 ? 25.192 -13.547 -48.091 1.00 91.56 328 LEU A C 1
ATOM 2558 O O . LEU A 1 328 ? 24.065 -13.680 -48.560 1.00 91.56 328 LEU A O 1
ATOM 2562 N N . ILE A 1 329 ? 25.956 -12.490 -48.366 1.00 88.88 329 ILE A N 1
ATOM 2563 C CA . ILE A 1 329 ? 25.569 -11.448 -49.322 1.00 88.88 329 ILE A CA 1
ATOM 2564 C C . ILE A 1 329 ? 25.544 -12.009 -50.748 1.00 88.88 329 ILE A C 1
ATOM 2566 O O . ILE A 1 329 ? 24.591 -11.753 -51.480 1.00 88.88 329 ILE A O 1
ATOM 2570 N N . LYS A 1 330 ? 26.558 -12.796 -51.136 1.00 86.19 330 LYS A N 1
ATOM 2571 C CA . LYS A 1 330 ? 26.628 -13.453 -52.453 1.00 86.19 330 LYS A CA 1
ATOM 2572 C C . LYS A 1 330 ? 25.509 -14.475 -52.668 1.00 86.19 330 LYS A C 1
ATOM 2574 O O . LYS A 1 330 ? 25.040 -14.608 -53.785 1.00 86.19 330 LYS A O 1
ATOM 2579 N N . GLU A 1 331 ? 25.078 -15.176 -51.622 1.00 84.06 331 GLU A N 1
ATOM 2580 C CA . GLU A 1 331 ? 23.934 -16.101 -51.674 1.00 84.06 331 GLU A CA 1
ATOM 2581 C C . GLU A 1 331 ? 22.579 -15.379 -51.779 1.00 84.06 331 GLU A C 1
ATOM 2583 O O . GLU A 1 331 ? 21.602 -15.976 -52.224 1.00 84.06 331 GLU A O 1
ATOM 2588 N N . ALA A 1 332 ? 22.508 -14.119 -51.338 1.00 77.62 332 ALA A N 1
ATOM 2589 C CA . ALA A 1 332 ? 21.291 -13.308 -51.337 1.00 77.62 332 ALA A CA 1
ATOM 2590 C C . ALA A 1 332 ? 21.163 -12.364 -52.550 1.00 77.62 332 ALA A C 1
ATOM 2592 O O . ALA A 1 332 ? 20.120 -11.719 -52.682 1.00 77.62 332 ALA A O 1
ATOM 2593 N N . SER A 1 333 ? 22.209 -12.259 -53.382 1.00 66.88 333 SER A N 1
ATOM 2594 C CA . SER A 1 333 ? 22.268 -11.440 -54.608 1.00 66.88 333 SER A CA 1
ATOM 2595 C C . SER A 1 333 ? 21.989 -12.285 -55.845 1.00 66.88 333 SER A C 1
ATOM 2597 O O . SER A 1 333 ? 21.284 -11.780 -56.744 1.00 66.88 333 SER A O 1
#

Sequence (333 aa):
IEDQDGETVDMAALEKAADYYLSHGILSWDHKHKQNNDPESIIGEPLEVKFTDDKKTLVKGWLYQHNDKAKKVWNNIRSGAERLGSSIGGGILRKASDRIRRVVWDEVAITHKPRNDGTLGSVSMIPFSAFAKAISYSEGGTSLEEFVKALTAGSGDEDEEEEEVDDKEAKGVKKSIDDFLAEDPEAEAAMDVSPFLAQLTKAVKAIEERVDGLQKSISDKMVGVETMLKAQGKATYLQMELQKSQRTTVELIAKEDREVGGMLRMRKSRFDGEGSVNIDGPTVLEKSREWVAEKKIDILEAGLIEQRVNKNSLGTYKDDLDSKVERLIKEAS

Radius of gyration: 38.37 Å; chains: 1; bounding box: 82×52×113 Å